Protein AF-A0AAX2UH69-F1 (afdb_monomer_lite)

pLDDT: mean 90.1, std 13.34, range [28.42, 98.75]

Organism: NCBI:txid28898

Radius of gyration: 22.06 Å; chains: 1; bounding box: 51×29×84 Å

Foldseek 3Di:
DPDPPQPQLSLLQLLQQQQDPNRCVQWDCDPVFSTDHLAEGEFEDCADVVVDVQLSVQLVLLSLLLCQLQQHFAHQWYWYQHNNQQKTQIAGVLVVQVSSQPSVPRNPDDSNRGDPPGDDDGGPDMQHADSPDDVRSVVVSVVVPDDDFTDAHADALRRLLNNLQQCLVCQVVFVHDNFLVRSLVCLQPVDTSCVRHHDRHPDDPVRNVVCVLSSGRPVVNVVVPVDDDPPVRVVVVVVVVVVVVVVVVVPPD

Secondary structure (DSSP, 8-state):
-------HHHHHHHHHHHHSTTGGGGSB--TT-S-B-SSEEEEEES-HHHH-HHHHHHHHHHHHHHHHHTTPPBPSEEEEEETTTTEEEEEEGGGGHHHHH-HHHHTTS-GGG--TT------SEEEE--TTSGGGGHHHHHHHHS--PPBPBPP-TTTHHHHHHHHHHHGGGGT---SHHHHHHHHHS--STTTTTBPPP-S-GGGGTTTGGGGS-HHHHHHTT-----HHHHHHHHHHHHHHHHHHHHT--

Structure (mmCIF, N/CA/C/O backbone):
data_AF-A0AAX2UH69-F1
#
_entry.id   AF-A0AAX2UH69-F1
#
loop_
_atom_site.group_PDB
_atom_site.id
_atom_site.type_symbol
_atom_site.label_atom_id
_atom_site.label_alt_id
_atom_site.label_comp_id
_atom_site.label_asym_id
_atom_site.label_entity_id
_atom_site.label_seq_id
_atom_site.pdbx_PDB_ins_code
_atom_site.Cartn_x
_atom_site.Cartn_y
_atom_site.Cartn_z
_atom_site.occupancy
_atom_site.B_iso_or_equiv
_atom_site.auth_seq_id
_atom_site.auth_comp_id
_atom_site.auth_asym_id
_atom_site.auth_atom_id
_atom_site.pdbx_PDB_model_num
ATOM 1 N N . MET A 1 1 ? -24.800 13.016 28.218 1.00 33.84 1 MET A N 1
ATOM 2 C CA . MET A 1 1 ? -24.006 14.023 27.484 1.00 33.84 1 MET A CA 1
ATOM 3 C C . MET A 1 1 ? -24.251 13.788 26.007 1.00 33.84 1 MET A C 1
ATOM 5 O O . MET A 1 1 ? -24.246 12.620 25.635 1.00 33.84 1 MET A O 1
ATOM 9 N N . PRO A 1 2 ? -24.540 14.812 25.192 1.00 28.42 2 PRO A N 1
ATOM 10 C CA . PRO A 1 2 ? -24.681 14.605 23.762 1.00 28.42 2 PRO A CA 1
ATOM 11 C C . PRO A 1 2 ? -23.307 14.216 23.220 1.00 28.42 2 PRO A C 1
ATOM 13 O O . PRO A 1 2 ? -22.342 14.961 23.378 1.00 28.42 2 PRO A O 1
ATOM 16 N N . THR A 1 3 ? -23.211 13.014 22.663 1.00 36.34 3 THR A N 1
ATOM 17 C CA . THR A 1 3 ? -22.050 12.549 21.913 1.00 36.34 3 THR A CA 1
ATOM 18 C C . THR A 1 3 ? -21.876 13.529 20.761 1.00 36.34 3 THR A C 1
ATOM 20 O O . THR A 1 3 ? -22.712 13.575 19.860 1.00 36.34 3 THR A O 1
ATOM 23 N N . ILE A 1 4 ? -20.857 14.387 20.825 1.00 42.56 4 ILE A N 1
ATOM 24 C CA . ILE A 1 4 ? -20.486 15.203 19.671 1.00 42.56 4 ILE A CA 1
ATOM 25 C C . ILE A 1 4 ? -20.049 14.191 18.621 1.00 42.56 4 ILE A C 1
ATOM 27 O O . ILE A 1 4 ? -19.023 13.536 18.787 1.00 42.56 4 ILE A O 1
ATOM 31 N N . GLN A 1 5 ? -20.879 14.006 17.599 1.00 46.25 5 GLN A N 1
ATOM 32 C CA . GLN A 1 5 ? -20.551 13.182 16.451 1.00 46.25 5 GLN A CA 1
ATOM 33 C C . GLN A 1 5 ? -19.428 13.916 15.715 1.00 46.25 5 GLN A C 1
ATOM 35 O O . GLN A 1 5 ? -19.673 14.839 14.944 1.00 46.25 5 GLN A O 1
ATOM 40 N N . THR A 1 6 ? -18.182 13.601 16.063 1.00 60.66 6 THR A N 1
ATOM 41 C CA . THR A 1 6 ? -17.019 14.064 15.312 1.00 60.66 6 THR A CA 1
ATOM 42 C C . THR A 1 6 ? -17.131 13.483 13.916 1.00 60.66 6 THR A C 1
ATOM 44 O O . THR A 1 6 ? -17.284 12.271 13.774 1.00 60.66 6 THR A O 1
ATOM 47 N N . ASP A 1 7 ? -17.091 14.336 12.897 1.00 76.88 7 ASP A N 1
ATOM 48 C CA . ASP A 1 7 ? -16.999 13.872 11.520 1.00 76.88 7 ASP A CA 1
ATOM 49 C C . ASP A 1 7 ? -15.715 13.044 11.326 1.00 76.88 7 ASP A C 1
ATOM 51 O O . ASP A 1 7 ? -14.747 13.164 12.088 1.00 76.88 7 ASP A O 1
ATOM 55 N N . GLU A 1 8 ? -15.717 12.181 10.311 1.00 74.44 8 GLU A N 1
ATOM 56 C CA . GLU A 1 8 ? -14.658 11.198 10.063 1.00 74.44 8 GLU A CA 1
ATOM 57 C C . GLU A 1 8 ? -13.261 11.836 9.967 1.00 74.44 8 GLU A C 1
ATOM 59 O O . GLU A 1 8 ? -12.290 11.273 10.479 1.00 74.44 8 GLU A O 1
ATOM 64 N N . VAL A 1 9 ? -13.170 13.038 9.385 1.00 82.44 9 VAL A N 1
ATOM 65 C CA . VAL A 1 9 ? -11.916 13.787 9.215 1.00 82.44 9 VAL A CA 1
ATOM 66 C C . VAL A 1 9 ? -11.404 14.288 10.563 1.00 82.44 9 VAL A C 1
ATOM 68 O O . VAL A 1 9 ? -10.235 14.084 10.902 1.00 82.44 9 VAL A O 1
ATOM 71 N N . SER A 1 10 ? -12.275 14.902 11.366 1.00 87.19 10 SER A N 1
ATOM 72 C CA . SER A 1 10 ? -11.926 15.348 12.719 1.00 87.19 10 SER A CA 1
ATOM 73 C C . SER A 1 10 ? -11.465 14.187 13.603 1.00 87.19 10 SER A C 1
ATOM 75 O O . SER A 1 10 ? -10.480 14.320 14.338 1.00 87.19 10 SER A O 1
ATOM 77 N N . PHE A 1 11 ? -12.128 13.028 13.512 1.00 91.12 11 PHE A N 1
ATOM 78 C CA . PHE A 1 11 ? -11.700 11.834 14.238 1.00 91.12 11 PHE A CA 1
ATOM 79 C C . PHE A 1 11 ? -10.324 11.357 13.771 1.00 91.12 11 PHE A C 1
ATOM 81 O O . PHE A 1 11 ? -9.452 11.119 14.604 1.00 91.12 11 PHE A O 1
ATOM 88 N N . GLN A 1 12 ? -10.104 11.245 12.459 1.00 92.06 12 GLN A N 1
ATOM 89 C CA . GLN A 1 12 ? -8.839 10.786 11.884 1.00 92.06 12 GLN A CA 1
ATOM 90 C C . GLN A 1 12 ? -7.656 11.651 12.349 1.00 92.06 12 GLN A C 1
ATOM 92 O O . GLN A 1 12 ? -6.640 11.127 12.817 1.00 92.06 12 GLN A O 1
ATOM 97 N N . VAL A 1 13 ? -7.804 12.978 12.295 1.00 91.81 13 VAL A N 1
ATOM 98 C CA . VAL A 1 13 ? -6.787 13.926 12.776 1.00 91.81 13 VAL A CA 1
ATOM 99 C C . VAL A 1 13 ? -6.501 13.726 14.265 1.00 91.81 13 VAL A C 1
ATOM 101 O O . VAL A 1 13 ? -5.336 13.669 14.676 1.00 91.81 13 VAL A O 1
ATOM 104 N N . ASN A 1 14 ? -7.550 13.582 15.077 1.00 94.38 14 ASN A N 1
ATOM 105 C CA . ASN A 1 14 ? -7.424 13.340 16.510 1.00 94.38 14 ASN A CA 1
ATOM 106 C C . ASN A 1 14 ? -6.730 11.998 16.804 1.00 94.38 14 ASN A C 1
ATOM 108 O O . ASN A 1 14 ? -5.806 11.942 17.612 1.00 94.38 14 ASN A O 1
ATOM 112 N N . PHE A 1 15 ? -7.121 10.931 16.105 1.00 96.38 15 PHE A N 1
ATOM 113 C CA . PHE A 1 15 ? -6.536 9.597 16.224 1.00 96.38 15 PHE A CA 1
ATOM 114 C C . PHE A 1 15 ? -5.023 9.639 15.986 1.00 96.38 15 PHE A C 1
ATOM 116 O O . PHE A 1 15 ? -4.257 9.245 16.866 1.00 96.38 15 PHE A O 1
ATOM 123 N N . TYR A 1 16 ? -4.571 10.204 14.861 1.00 96.69 16 TYR A N 1
ATOM 124 C CA . TYR A 1 16 ? -3.140 10.286 14.559 1.00 96.69 16 TYR A CA 1
ATOM 125 C C . TYR A 1 16 ? -2.367 11.153 15.543 1.00 96.69 16 TYR A C 1
ATOM 127 O O . TYR A 1 16 ? -1.316 10.733 16.029 1.00 96.69 16 TYR A O 1
ATOM 135 N N . THR A 1 17 ? -2.913 12.320 15.894 1.00 96.00 17 THR A N 1
ATOM 136 C CA . THR A 1 17 ? -2.304 13.231 16.874 1.00 96.00 17 THR A CA 1
ATOM 137 C C . THR A 1 17 ? -2.070 12.543 18.215 1.00 96.00 17 THR A C 1
ATOM 139 O O . THR A 1 17 ? -1.070 12.798 18.880 1.00 96.00 17 THR A O 1
ATOM 142 N N . GLN A 1 18 ? -2.977 11.650 18.611 1.00 96.00 18 GLN A N 1
ATOM 143 C CA . GLN A 1 18 ? -2.905 11.003 19.908 1.00 96.00 18 GLN A CA 1
ATOM 144 C C . GLN A 1 18 ? -2.034 9.750 19.941 1.00 96.00 18 GLN A C 1
ATOM 146 O O . GLN A 1 18 ? -1.479 9.474 21.005 1.00 96.00 18 GLN A O 1
ATOM 151 N N . ILE A 1 19 ? -1.911 8.985 18.850 1.00 95.94 19 ILE A N 1
ATOM 152 C CA . ILE A 1 19 ? -1.200 7.690 18.859 1.00 95.94 19 ILE A CA 1
ATOM 153 C C . ILE A 1 19 ? 0.247 7.769 18.356 1.00 95.94 19 ILE A C 1
ATOM 155 O O . ILE A 1 19 ? 1.079 6.963 18.777 1.00 95.94 19 ILE A O 1
ATOM 159 N N . PHE A 1 20 ? 0.574 8.737 17.500 1.00 96.12 20 PHE A N 1
ATOM 160 C CA . PHE A 1 20 ? 1.925 8.894 16.965 1.00 96.12 20 PHE A CA 1
ATOM 161 C C . PHE A 1 20 ? 2.778 9.843 17.825 1.00 96.12 20 PHE A C 1
ATOM 163 O O . PHE A 1 20 ? 2.249 10.828 18.339 1.00 96.12 20 PHE A O 1
ATOM 170 N N . PRO A 1 21 ? 4.091 9.579 18.005 1.00 91.81 21 PRO A N 1
ATOM 171 C CA . PRO A 1 21 ? 4.987 10.455 18.765 1.00 91.81 21 PRO A CA 1
ATOM 172 C C . PRO A 1 21 ? 4.996 11.914 18.295 1.00 91.81 21 PRO A C 1
ATOM 174 O O . PRO A 1 21 ? 4.941 12.808 19.135 1.00 91.81 21 PRO A O 1
ATOM 177 N N . ASN A 1 22 ? 5.023 12.147 16.979 1.00 93.62 22 ASN A N 1
ATOM 178 C CA . ASN A 1 22 ? 4.973 13.485 16.385 1.00 93.62 22 ASN A CA 1
ATOM 179 C C . ASN A 1 22 ? 3.592 13.792 15.779 1.00 93.62 22 ASN A C 1
ATOM 181 O O . ASN A 1 22 ? 3.456 14.675 14.929 1.00 93.62 22 ASN A O 1
ATOM 185 N N . GLY A 1 23 ? 2.559 13.055 16.196 1.00 92.44 23 GLY A N 1
ATOM 186 C CA . GLY A 1 23 ? 1.198 13.203 15.696 1.00 92.44 23 GLY A CA 1
ATOM 187 C C . GLY A 1 23 ? 1.102 13.040 14.176 1.00 92.44 23 GLY A C 1
ATOM 188 O O . GLY A 1 23 ? 1.661 12.109 13.600 1.00 92.44 23 GLY A O 1
ATOM 189 N N . LEU A 1 24 ? 0.407 13.973 13.517 1.00 91.25 24 LEU A N 1
ATOM 190 C CA . LEU A 1 24 ? 0.201 13.958 12.063 1.00 91.25 24 LEU A CA 1
ATOM 191 C C . LEU A 1 24 ? 1.495 13.977 11.236 1.00 91.25 24 LEU A C 1
ATOM 193 O O . LEU A 1 24 ? 1.477 13.504 10.106 1.00 91.25 24 LEU A O 1
ATOM 197 N N . TYR A 1 25 ? 2.612 14.487 11.765 1.00 92.62 25 TYR A N 1
ATOM 198 C CA . TYR A 1 25 ? 3.872 14.547 11.012 1.00 92.62 25 TYR A CA 1
ATOM 199 C C . TYR A 1 25 ? 4.484 13.168 10.736 1.00 92.62 25 TYR A C 1
ATOM 201 O O . TYR A 1 25 ? 5.288 13.035 9.816 1.00 92.62 25 TYR A O 1
ATOM 209 N N . ASP A 1 26 ? 4.088 12.143 11.495 1.00 94.25 26 ASP A N 1
ATOM 210 C CA . ASP A 1 26 ? 4.532 10.765 11.272 1.00 94.25 26 ASP A CA 1
ATOM 211 C C . ASP A 1 26 ? 3.694 10.038 10.198 1.00 94.25 26 ASP A C 1
ATOM 213 O O . ASP A 1 26 ? 4.030 8.914 9.817 1.00 94.25 26 ASP A O 1
ATOM 217 N N . VAL A 1 27 ? 2.610 10.654 9.703 1.00 95.75 27 VAL A N 1
ATOM 218 C CA . VAL A 1 27 ? 1.635 10.030 8.796 1.00 95.75 27 VAL A CA 1
ATOM 219 C C . VAL A 1 27 ? 1.532 10.808 7.487 1.00 95.75 27 VAL A C 1
ATOM 221 O O . VAL A 1 27 ? 1.313 12.015 7.459 1.00 95.75 27 VAL A O 1
ATOM 224 N N . ASN A 1 28 ? 1.638 10.101 6.366 1.00 95.50 28 ASN A N 1
ATOM 225 C CA . ASN A 1 28 ? 1.420 10.670 5.047 1.00 95.50 28 ASN A CA 1
ATOM 226 C C . ASN A 1 28 ? -0.063 10.561 4.664 1.00 95.50 28 ASN A C 1
ATOM 228 O O . ASN A 1 28 ? -0.573 9.458 4.476 1.00 95.50 28 ASN A O 1
ATOM 232 N N . ILE A 1 29 ? -0.740 11.704 4.531 1.00 91.19 29 ILE A N 1
ATOM 233 C CA . ILE A 1 29 ? -2.129 11.803 4.058 1.00 91.19 29 ILE A CA 1
ATOM 234 C C . ILE A 1 29 ? -2.104 12.327 2.619 1.00 91.19 29 ILE A C 1
ATOM 236 O O . ILE A 1 29 ? -2.330 13.504 2.341 1.00 91.19 29 ILE A O 1
ATOM 240 N N . SER A 1 30 ? -1.731 11.458 1.686 1.00 90.12 30 SER A N 1
ATOM 241 C CA . SER A 1 30 ? -1.722 11.757 0.253 1.00 90.12 30 SER A CA 1
ATOM 242 C C . SER A 1 30 ? -2.250 10.564 -0.538 1.00 90.12 30 SER A C 1
ATOM 244 O O . SER A 1 30 ? -2.704 9.577 0.035 1.00 90.12 30 SER A O 1
ATOM 246 N N . LYS A 1 31 ? -2.230 10.650 -1.875 1.00 88.50 31 LYS A N 1
ATOM 247 C CA . LYS A 1 31 ? -2.666 9.560 -2.773 1.00 88.50 31 LYS A CA 1
ATOM 248 C C . LYS A 1 31 ? -4.112 9.095 -2.526 1.00 88.50 31 LYS A C 1
ATOM 250 O O . LYS A 1 31 ? -4.477 7.987 -2.915 1.00 88.50 31 LYS A O 1
ATOM 255 N N . ASN A 1 32 ? -4.933 9.983 -1.957 1.00 89.19 32 ASN A N 1
ATOM 256 C CA . ASN A 1 32 ? -6.327 9.749 -1.577 1.00 89.19 32 ASN A CA 1
ATOM 257 C C . ASN A 1 32 ? -6.516 8.608 -0.564 1.00 89.19 32 ASN A C 1
ATOM 259 O O . ASN A 1 32 ? -7.570 7.983 -0.571 1.00 89.19 32 ASN A O 1
ATOM 263 N N . THR A 1 33 ? -5.506 8.303 0.256 1.00 93.38 33 THR A N 1
ATOM 264 C CA . THR A 1 33 ? -5.657 7.359 1.370 1.00 93.38 33 THR A CA 1
ATOM 265 C C . THR A 1 33 ? -6.036 8.099 2.650 1.00 93.38 33 THR A C 1
ATOM 267 O O . THR A 1 33 ? -5.824 9.308 2.766 1.00 93.38 33 THR A O 1
ATOM 270 N N . ASP A 1 34 ? -6.513 7.353 3.643 1.00 94.75 34 ASP A N 1
ATOM 271 C CA . ASP A 1 34 ? -6.805 7.881 4.979 1.00 94.75 34 ASP A CA 1
ATOM 272 C C . ASP A 1 34 ? -5.547 8.090 5.837 1.00 94.75 34 ASP A C 1
ATOM 274 O O . ASP A 1 34 ? -5.623 8.503 6.993 1.00 94.75 34 ASP A O 1
ATOM 278 N N . GLY A 1 35 ? -4.370 7.794 5.291 1.00 96.44 35 GLY A N 1
ATOM 279 C CA . GLY A 1 35 ? -3.088 7.902 5.971 1.00 96.44 35 GLY A CA 1
ATOM 280 C C . GLY A 1 35 ? -2.249 6.641 5.821 1.00 96.44 35 GLY A C 1
ATOM 281 O O . GLY A 1 35 ? -2.748 5.517 5.839 1.00 96.44 35 GLY A O 1
ATOM 282 N N . TYR A 1 36 ? -0.941 6.810 5.681 1.00 97.69 36 TYR A N 1
ATOM 283 C CA . TYR A 1 36 ? 0.002 5.700 5.714 1.00 97.69 36 TYR A CA 1
ATOM 284 C C . TYR A 1 36 ? 1.354 6.126 6.283 1.00 97.69 36 TYR A C 1
ATOM 286 O O . TYR A 1 36 ? 1.750 7.288 6.221 1.00 97.69 36 TYR A O 1
ATOM 294 N N . THR A 1 37 ? 2.077 5.160 6.828 1.00 96.12 37 THR A N 1
ATOM 295 C CA . THR A 1 37 ? 3.487 5.265 7.203 1.00 96.12 37 THR A CA 1
ATOM 296 C C . THR A 1 37 ? 4.299 4.301 6.344 1.00 96.12 37 THR A C 1
ATOM 298 O O . THR A 1 37 ? 3.756 3.590 5.497 1.00 96.12 37 THR A O 1
ATOM 301 N N . ASN A 1 38 ? 5.605 4.199 6.594 1.00 91.25 38 ASN A N 1
ATOM 302 C CA . ASN A 1 38 ? 6.425 3.175 5.944 1.00 91.25 38 ASN A CA 1
ATOM 303 C C . ASN A 1 38 ? 5.943 1.744 6.243 1.00 91.25 38 ASN A C 1
ATOM 305 O O . ASN A 1 38 ? 6.217 0.847 5.454 1.00 91.25 38 ASN A O 1
ATOM 309 N N . ASN A 1 39 ? 5.240 1.518 7.360 1.00 94.19 39 ASN A N 1
ATOM 310 C CA . ASN A 1 39 ? 4.941 0.176 7.869 1.00 94.19 39 ASN A CA 1
ATOM 311 C C . ASN A 1 39 ? 3.447 -0.147 7.949 1.00 94.19 39 ASN A C 1
ATOM 313 O O . ASN A 1 39 ? 3.102 -1.328 7.991 1.00 94.19 39 ASN A O 1
ATOM 317 N N . ILE A 1 40 ? 2.570 0.864 7.968 1.00 98.19 40 ILE A N 1
ATOM 318 C CA . ILE A 1 40 ? 1.118 0.682 8.097 1.00 98.19 40 ILE A CA 1
ATOM 319 C C . ILE A 1 40 ? 0.382 1.565 7.083 1.00 98.19 40 ILE A C 1
ATOM 321 O O . ILE A 1 40 ? 0.686 2.751 6.989 1.00 98.19 40 ILE A O 1
ATOM 325 N N . ILE A 1 41 ? -0.605 1.022 6.372 1.00 98.56 41 ILE A N 1
ATOM 326 C CA . ILE A 1 41 ? -1.655 1.819 5.717 1.00 98.56 41 ILE A CA 1
ATOM 327 C C . ILE A 1 41 ? -2.919 1.784 6.575 1.00 98.56 41 ILE A C 1
ATOM 329 O O . ILE A 1 41 ? -3.263 0.737 7.127 1.00 98.56 41 ILE A O 1
ATOM 333 N N . PHE A 1 42 ? -3.591 2.920 6.703 1.00 98.31 42 PHE A N 1
ATOM 334 C CA . PHE A 1 42 ? -4.828 3.054 7.457 1.00 98.31 42 PHE A CA 1
ATOM 335 C C . PHE A 1 42 ? -6.004 3.255 6.505 1.00 98.31 42 PHE A C 1
ATOM 337 O O . PHE A 1 42 ? -5.884 3.971 5.515 1.00 98.31 42 PHE A O 1
ATOM 344 N N . GLU A 1 43 ? -7.131 2.644 6.847 1.00 97.69 43 GLU A N 1
ATOM 345 C CA . GLU A 1 43 ? -8.434 2.886 6.229 1.00 97.69 43 GLU A CA 1
ATOM 346 C C . GLU A 1 43 ? -9.424 3.142 7.364 1.00 97.69 43 GLU A C 1
ATOM 348 O O . GLU A 1 43 ? -9.670 2.265 8.197 1.00 97.69 43 GLU A O 1
ATOM 353 N N . HIS A 1 44 ? -9.956 4.354 7.442 1.00 96.88 44 HIS A N 1
ATOM 354 C CA . HIS A 1 44 ? -10.911 4.744 8.469 1.00 96.88 44 HIS A CA 1
ATOM 355 C C . HIS A 1 44 ? -12.323 4.475 7.974 1.00 96.88 44 HIS A C 1
ATOM 357 O O . HIS A 1 44 ? -12.638 4.626 6.794 1.00 96.88 44 HIS A O 1
ATOM 363 N N . LYS A 1 45 ? -13.175 4.022 8.892 1.00 95.69 45 LYS A N 1
ATOM 364 C CA . LYS A 1 45 ? -14.624 3.975 8.712 1.00 95.69 45 LYS A CA 1
ATOM 365 C C . LYS A 1 45 ? -15.279 4.342 10.024 1.00 95.69 45 LYS A C 1
ATOM 367 O O . LYS A 1 45 ? -14.827 3.907 11.082 1.00 95.69 45 LYS A O 1
ATOM 372 N N . GLN A 1 46 ? -16.408 5.040 9.949 1.00 94.81 46 GLN A N 1
ATOM 373 C CA . GLN A 1 46 ? -17.223 5.304 11.133 1.00 94.81 46 GLN A CA 1
ATOM 374 C C . GLN A 1 46 ? -17.533 3.999 11.896 1.00 94.81 46 GLN A C 1
ATOM 376 O O . GLN A 1 46 ? -17.313 3.920 13.099 1.00 94.81 46 GLN A O 1
ATOM 381 N N . ASN A 1 47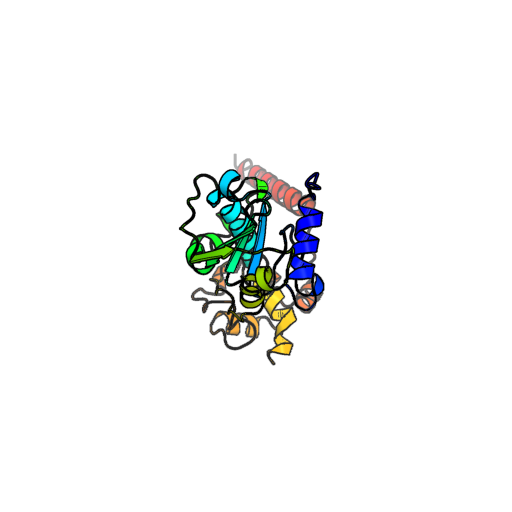 ? -17.918 2.933 11.184 1.00 96.00 47 ASN A N 1
ATOM 382 C CA . ASN A 1 47 ? -18.083 1.594 11.750 1.00 96.00 47 ASN A CA 1
ATOM 383 C C . ASN A 1 47 ? -17.682 0.518 10.723 1.00 96.00 47 ASN A C 1
ATOM 385 O O . ASN A 1 47 ? -18.398 0.291 9.746 1.00 96.00 47 ASN A O 1
ATOM 389 N N . VAL A 1 48 ? -16.537 -0.142 10.919 1.00 96.69 48 VAL A N 1
ATOM 390 C CA . VAL A 1 48 ? -15.999 -1.142 9.974 1.00 96.69 48 VAL A CA 1
ATOM 391 C C . VAL A 1 48 ? -16.894 -2.379 9.883 1.00 96.69 48 VAL A C 1
ATOM 393 O O . VAL A 1 48 ? -17.108 -2.893 8.783 1.00 96.69 48 VAL A O 1
ATOM 396 N N . THR A 1 49 ? -17.435 -2.864 11.005 1.00 94.88 49 THR A N 1
ATOM 397 C CA . THR A 1 49 ? -18.295 -4.058 11.003 1.00 94.88 49 THR A CA 1
ATOM 398 C C . THR A 1 49 ? -19.558 -3.843 10.165 1.00 94.88 49 THR A C 1
ATOM 400 O O . THR A 1 49 ? -19.886 -4.685 9.331 1.00 94.88 49 THR A O 1
ATOM 403 N N . SER A 1 50 ? -20.215 -2.692 10.319 1.00 95.62 50 SER A N 1
ATOM 404 C CA . SER A 1 50 ? -21.425 -2.325 9.568 1.00 95.62 50 SER A CA 1
ATOM 405 C C . SER A 1 50 ? -21.125 -1.962 8.113 1.00 95.62 50 SER A C 1
ATOM 407 O O . SER A 1 50 ? -21.907 -2.291 7.225 1.00 95.62 50 SER A O 1
ATOM 409 N N . TYR A 1 51 ? -19.986 -1.311 7.846 1.00 95.06 51 TYR A N 1
ATOM 410 C CA . TYR A 1 51 ? -19.542 -0.998 6.482 1.00 95.06 51 TYR A CA 1
ATOM 411 C C . TYR A 1 51 ? -19.183 -2.256 5.674 1.00 95.06 51 TYR A C 1
ATOM 413 O O . TYR A 1 51 ? -19.290 -2.275 4.447 1.00 95.06 51 TYR A O 1
ATOM 421 N N . GLY A 1 52 ? -18.761 -3.309 6.374 1.00 95.50 52 GLY A N 1
ATOM 422 C CA . GLY A 1 52 ? -18.252 -4.546 5.807 1.00 95.50 52 GLY A CA 1
ATOM 423 C C . GLY A 1 52 ? -16.727 -4.547 5.777 1.00 95.50 52 GLY A C 1
ATOM 424 O O . GLY A 1 52 ? -16.101 -3.845 4.979 1.00 95.50 52 GLY A O 1
ATOM 425 N N . LYS A 1 53 ? -16.124 -5.411 6.604 1.00 95.81 53 LYS A N 1
ATOM 426 C CA . LYS A 1 53 ? -14.664 -5.609 6.685 1.00 95.81 53 LYS A CA 1
ATOM 427 C C . LYS A 1 53 ? -14.038 -5.896 5.321 1.00 95.81 53 LYS A C 1
ATOM 429 O O . LYS A 1 53 ? -13.036 -5.282 4.976 1.00 95.81 53 LYS A O 1
ATOM 434 N N . ALA A 1 54 ? -14.656 -6.779 4.533 1.00 97.12 54 ALA A N 1
ATOM 435 C CA . ALA A 1 54 ? -14.181 -7.123 3.195 1.00 97.12 54 ALA A CA 1
ATOM 436 C C . ALA A 1 54 ? -14.160 -5.909 2.262 1.00 97.12 54 ALA A C 1
ATOM 438 O O . ALA A 1 54 ? -13.169 -5.677 1.573 1.00 97.12 54 ALA A O 1
ATOM 439 N N . LYS A 1 55 ? -15.211 -5.083 2.307 1.00 97.44 55 LYS A N 1
ATOM 440 C CA . LYS A 1 55 ? -15.268 -3.863 1.510 1.00 97.44 55 LYS A CA 1
ATOM 441 C C . LYS A 1 55 ? -14.146 -2.911 1.908 1.00 97.44 55 LYS A C 1
ATOM 443 O O . LYS A 1 55 ? -13.345 -2.591 1.040 1.00 97.44 55 LYS A O 1
ATOM 448 N N . ALA A 1 56 ? -14.041 -2.535 3.185 1.00 97.56 56 ALA A N 1
ATOM 449 C CA . ALA A 1 56 ? -12.993 -1.635 3.683 1.00 97.56 56 ALA A CA 1
ATOM 450 C C . ALA A 1 56 ? -11.577 -2.147 3.359 1.00 97.56 56 ALA A C 1
ATOM 452 O O . ALA A 1 56 ? -10.757 -1.406 2.820 1.00 97.56 56 ALA A O 1
ATOM 453 N N . LEU A 1 57 ? -11.315 -3.438 3.591 1.00 98.56 57 LEU A N 1
ATOM 454 C CA . LEU A 1 57 ? -10.034 -4.054 3.253 1.00 98.56 57 LEU A CA 1
ATOM 455 C C . LEU A 1 57 ? -9.729 -3.958 1.756 1.00 98.56 57 LEU A C 1
ATOM 457 O O . LEU A 1 57 ? -8.623 -3.585 1.378 1.00 98.56 57 LEU A O 1
ATOM 461 N N . SER A 1 58 ? -10.710 -4.234 0.894 1.00 98.31 58 SER A N 1
ATOM 462 C CA . SER A 1 58 ? -10.510 -4.154 -0.555 1.00 98.31 58 SER A CA 1
ATOM 463 C C . SER A 1 58 ? -10.154 -2.742 -1.044 1.00 98.31 58 SER A C 1
ATOM 465 O O . SER A 1 58 ? -9.403 -2.611 -2.009 1.00 98.31 58 SER A O 1
ATOM 467 N N . GLN A 1 59 ? -10.610 -1.681 -0.362 1.00 98.25 59 GLN A N 1
ATOM 468 C CA . GLN A 1 59 ? -10.223 -0.298 -0.692 1.00 98.25 59 GLN A CA 1
ATOM 469 C C . GLN A 1 59 ? -8.739 -0.076 -0.394 1.00 98.25 59 GLN A C 1
ATOM 471 O O . GLN A 1 59 ? -8.003 0.394 -1.264 1.00 98.25 59 GLN A O 1
ATOM 476 N N . ALA A 1 60 ? -8.283 -0.520 0.784 1.00 98.50 60 ALA A N 1
ATOM 477 C CA . ALA A 1 60 ? -6.872 -0.503 1.156 1.00 98.50 60 ALA A CA 1
ATOM 478 C C . ALA A 1 60 ? -6.006 -1.296 0.162 1.00 98.50 60 ALA A C 1
ATOM 480 O O . ALA A 1 60 ? -4.957 -0.814 -0.264 1.00 98.50 60 ALA A O 1
ATOM 481 N N . LEU A 1 61 ? -6.465 -2.472 -0.283 1.00 98.75 61 LEU A N 1
ATOM 482 C CA . LEU A 1 61 ? -5.752 -3.285 -1.275 1.00 98.75 61 LEU A CA 1
ATOM 483 C C . LEU A 1 61 ? -5.630 -2.590 -2.640 1.00 98.75 61 LEU A C 1
ATOM 485 O O . LEU A 1 61 ? -4.559 -2.635 -3.244 1.00 98.75 61 LEU A O 1
ATOM 489 N N . ILE A 1 62 ? -6.667 -1.880 -3.098 1.00 98.69 62 ILE A N 1
ATOM 490 C CA . ILE A 1 62 ? -6.594 -1.053 -4.316 1.00 98.69 62 ILE A CA 1
ATOM 491 C C . ILE A 1 62 ? -5.524 0.043 -4.161 1.00 98.69 62 ILE A C 1
ATOM 493 O O . ILE A 1 62 ? -4.759 0.298 -5.097 1.00 98.69 62 ILE A O 1
ATOM 497 N N . TYR A 1 63 ? -5.420 0.684 -2.989 1.00 98.50 63 TYR A N 1
ATOM 498 C CA . TYR A 1 63 ? -4.346 1.649 -2.726 1.00 98.50 63 TYR A CA 1
ATOM 499 C C . TYR A 1 63 ? -2.962 0.996 -2.752 1.00 98.50 63 TYR A C 1
ATOM 501 O O . TYR A 1 63 ? -2.051 1.554 -3.361 1.00 98.50 63 TYR A O 1
ATOM 509 N N . LEU A 1 64 ? -2.802 -0.196 -2.174 1.00 98.69 64 LEU A N 1
ATOM 510 C CA . LEU A 1 64 ? -1.528 -0.918 -2.199 1.00 98.69 64 LEU A CA 1
ATOM 511 C C . LEU A 1 64 ? -1.121 -1.362 -3.614 1.00 98.69 64 LEU A C 1
ATOM 513 O O . LEU A 1 64 ? 0.052 -1.245 -3.969 1.00 98.69 64 LEU A O 1
ATOM 517 N N . ALA A 1 65 ? -2.066 -1.777 -4.461 1.00 98.62 65 ALA A N 1
ATOM 518 C CA . ALA A 1 65 ? -1.790 -2.056 -5.873 1.00 98.62 65 ALA A CA 1
ATOM 519 C C . ALA A 1 65 ? -1.300 -0.795 -6.617 1.00 98.62 65 ALA A C 1
ATOM 521 O O . ALA A 1 65 ? -0.357 -0.849 -7.410 1.00 98.62 65 ALA A O 1
ATOM 522 N N . ARG A 1 66 ? -1.875 0.379 -6.315 1.00 98.31 66 ARG A N 1
ATOM 523 C CA . ARG A 1 66 ? -1.390 1.670 -6.844 1.00 98.31 66 ARG A CA 1
ATOM 524 C C . ARG A 1 66 ? -0.020 2.044 -6.291 1.00 98.31 66 ARG A C 1
ATOM 526 O O . ARG A 1 66 ? 0.802 2.556 -7.040 1.00 98.31 66 ARG A O 1
ATOM 533 N N . PHE A 1 67 ? 0.243 1.781 -5.010 1.00 98.44 67 PHE A N 1
ATOM 534 C CA . PHE A 1 67 ? 1.563 2.000 -4.417 1.00 98.44 67 PHE A CA 1
ATOM 535 C C . PHE A 1 67 ? 2.614 1.183 -5.162 1.00 98.44 67 PHE A C 1
ATOM 537 O O . PHE A 1 67 ? 3.629 1.742 -5.567 1.00 98.44 67 PHE A O 1
ATOM 544 N N . ASN A 1 68 ? 2.325 -0.091 -5.439 1.00 98.44 68 ASN A N 1
ATOM 545 C CA . ASN A 1 68 ? 3.211 -0.956 -6.208 1.00 98.44 68 ASN A CA 1
ATOM 546 C C . ASN A 1 68 ? 3.474 -0.386 -7.609 1.00 98.44 68 ASN A C 1
ATOM 548 O O . ASN A 1 68 ? 4.629 -0.200 -7.987 1.00 98.44 68 ASN A O 1
ATOM 552 N N . ARG A 1 69 ? 2.412 -0.037 -8.349 1.00 98.00 69 ARG A N 1
ATOM 553 C CA . ARG A 1 69 ? 2.507 0.597 -9.677 1.00 98.00 69 ARG A CA 1
ATOM 554 C C . ARG A 1 69 ? 3.392 1.848 -9.664 1.00 98.00 69 ARG A C 1
ATOM 556 O O . ARG A 1 69 ? 4.207 2.045 -10.561 1.00 98.00 69 ARG A O 1
ATOM 563 N N . ASP A 1 70 ? 3.226 2.681 -8.642 1.00 97.00 70 ASP A N 1
ATOM 564 C CA . ASP A 1 70 ? 3.849 3.999 -8.548 1.00 97.00 70 ASP A CA 1
ATOM 565 C C . ASP A 1 70 ? 5.242 3.970 -7.878 1.00 97.00 70 ASP A C 1
ATOM 567 O O . ASP A 1 70 ? 5.845 5.028 -7.706 1.00 97.00 70 ASP A O 1
ATOM 571 N N . GLY A 1 71 ? 5.767 2.797 -7.494 1.00 97.00 71 GLY A N 1
ATOM 572 C CA . GLY A 1 71 ? 7.076 2.671 -6.835 1.00 97.00 71 GLY A CA 1
ATOM 573 C C . GLY A 1 71 ? 7.101 3.142 -5.381 1.00 97.00 71 GLY A C 1
ATOM 574 O O . GLY A 1 71 ? 8.132 3.588 -4.883 1.00 97.00 71 GLY A O 1
ATOM 575 N N . VAL A 1 72 ? 5.962 3.086 -4.697 1.00 97.56 72 VAL A N 1
ATOM 576 C CA . VAL A 1 72 ? 5.844 3.408 -3.273 1.00 97.56 72 VAL A CA 1
ATOM 577 C C . VAL A 1 72 ? 6.018 2.117 -2.466 1.00 97.56 72 VAL A C 1
ATOM 579 O O . VAL A 1 72 ? 5.345 1.128 -2.768 1.00 97.56 72 VAL A O 1
ATOM 582 N N . PRO A 1 73 ? 6.874 2.097 -1.425 1.00 97.69 73 PRO A N 1
ATOM 583 C CA . PRO A 1 73 ? 7.019 0.938 -0.548 1.00 97.69 73 PRO A CA 1
ATOM 584 C C . PRO A 1 73 ? 5.683 0.437 0.003 1.00 97.69 73 PRO A C 1
ATOM 586 O O . PRO A 1 73 ? 4.890 1.223 0.516 1.00 97.69 73 PRO A O 1
ATOM 589 N N . ILE A 1 74 ? 5.456 -0.878 -0.076 1.00 98.44 74 ILE A N 1
ATOM 590 C CA . ILE A 1 74 ? 4.234 -1.514 0.427 1.00 98.44 74 ILE A CA 1
ATOM 591 C C . ILE A 1 74 ? 4.346 -1.689 1.943 1.00 98.44 74 ILE A C 1
ATOM 593 O O . ILE A 1 74 ? 5.240 -2.414 2.402 1.00 98.44 74 ILE A O 1
ATOM 597 N N . PRO A 1 75 ? 3.488 -1.036 2.742 1.00 98.19 75 PRO A N 1
ATOM 598 C CA . PRO A 1 75 ? 3.447 -1.223 4.185 1.00 98.19 75 PRO A CA 1
ATOM 599 C C . PRO A 1 75 ? 3.210 -2.688 4.570 1.00 98.19 75 PRO A C 1
ATOM 601 O O . PRO A 1 75 ? 2.539 -3.426 3.856 1.00 98.19 75 PRO A O 1
ATOM 604 N N . ALA A 1 76 ? 3.754 -3.112 5.710 1.00 98.44 76 ALA A N 1
ATOM 605 C CA . ALA A 1 76 ? 3.614 -4.483 6.204 1.00 98.44 76 ALA A CA 1
ATOM 606 C C . ALA A 1 76 ? 2.182 -4.806 6.650 1.00 98.44 76 ALA A C 1
ATOM 608 O O . ALA A 1 76 ? 1.711 -5.931 6.491 1.00 98.44 76 ALA A O 1
ATOM 609 N N . LYS A 1 77 ? 1.509 -3.814 7.240 1.00 98.56 77 LYS A N 1
ATOM 610 C CA . LYS A 1 77 ? 0.199 -3.972 7.869 1.00 98.56 77 LYS A CA 1
ATOM 611 C C . LYS A 1 77 ? -0.837 -3.061 7.223 1.00 98.56 77 LYS A C 1
ATOM 613 O O . LYS A 1 77 ? -0.545 -1.923 6.852 1.00 98.56 77 LYS A O 1
ATOM 618 N N . ILE A 1 78 ? -2.063 -3.558 7.165 1.00 98.75 78 ILE A N 1
ATOM 619 C CA . ILE A 1 78 ? -3.265 -2.791 6.847 1.00 98.75 78 ILE A CA 1
ATOM 620 C C . ILE A 1 78 ? -4.059 -2.662 8.142 1.00 98.75 78 ILE A C 1
ATOM 622 O O . ILE A 1 78 ? -4.313 -3.659 8.816 1.00 98.75 78 ILE A O 1
ATOM 626 N N . CYS A 1 79 ? -4.428 -1.441 8.505 1.00 98.44 79 CYS A N 1
ATOM 627 C CA . CYS A 1 79 ? -5.150 -1.134 9.730 1.00 98.44 79 CYS A CA 1
ATOM 628 C C . CYS A 1 79 ? -6.507 -0.526 9.377 1.00 98.44 79 CYS A C 1
ATOM 630 O O . CYS A 1 79 ? -6.579 0.626 8.949 1.00 98.44 79 CYS A O 1
ATOM 632 N N . LEU A 1 80 ? -7.582 -1.298 9.552 1.00 98.56 80 LEU A N 1
ATOM 633 C CA . LEU A 1 80 ? -8.936 -0.769 9.406 1.00 98.56 80 LEU A CA 1
ATOM 634 C C . LEU A 1 80 ? -9.369 -0.175 10.744 1.00 98.56 80 LEU A C 1
ATOM 636 O O . LEU A 1 80 ? -9.590 -0.917 11.704 1.00 98.56 80 LEU A O 1
ATOM 640 N N . VAL A 1 81 ? -9.473 1.147 10.809 1.00 98.19 81 VAL A N 1
ATOM 641 C CA . VAL A 1 81 ? -9.837 1.877 12.025 1.00 98.19 81 VAL A CA 1
ATOM 642 C C . VAL A 1 81 ? -11.349 2.059 12.056 1.00 98.19 81 VAL A C 1
ATOM 644 O O . VAL A 1 81 ? -11.923 2.709 11.184 1.00 98.19 81 VAL A O 1
ATOM 647 N N . SER A 1 82 ? -11.989 1.482 13.068 1.00 97.44 82 SER A N 1
ATOM 648 C CA . SER A 1 82 ? -13.415 1.630 13.334 1.00 97.44 82 SER A CA 1
ATOM 649 C C . SER A 1 82 ? -13.630 2.624 14.467 1.00 97.44 82 SER A C 1
ATOM 651 O O . SER A 1 82 ? -13.213 2.372 15.601 1.00 97.44 82 SER A O 1
ATOM 653 N N . GLN A 1 83 ? -14.257 3.756 14.150 1.00 94.62 83 GLN A N 1
ATOM 654 C CA . GLN A 1 83 ? -14.405 4.885 15.075 1.00 94.62 83 GLN A CA 1
ATOM 655 C C . GLN A 1 83 ? -15.410 4.570 16.186 1.00 94.62 83 GLN A C 1
ATOM 657 O O . GLN A 1 83 ? -15.072 4.643 17.363 1.00 94.62 83 GLN A O 1
ATOM 662 N N . ASP A 1 84 ? -16.613 4.131 15.819 1.00 94.19 84 ASP A N 1
ATOM 663 C CA . ASP A 1 84 ? -17.695 3.822 16.760 1.00 94.19 84 ASP A CA 1
ATOM 664 C C . ASP A 1 84 ? -17.381 2.586 17.616 1.00 94.19 84 ASP A C 1
ATOM 666 O O . ASP A 1 84 ? -17.827 2.476 18.757 1.00 94.19 84 ASP A O 1
ATOM 670 N N . GLU A 1 85 ? -16.619 1.637 17.066 1.00 96.56 85 GLU A N 1
ATOM 671 C CA . GLU A 1 85 ? -16.241 0.407 17.771 1.00 96.56 85 GLU A CA 1
ATOM 672 C C . GLU A 1 85 ? -14.974 0.580 18.620 1.00 96.56 85 GLU A C 1
ATOM 674 O O . GLU A 1 85 ? -14.640 -0.328 19.376 1.00 96.56 85 GLU A O 1
ATOM 679 N N . ASN A 1 86 ? -14.261 1.705 18.477 1.00 96.69 86 ASN A N 1
ATOM 680 C CA . ASN A 1 86 ? -12.930 1.947 19.036 1.00 96.69 86 ASN A CA 1
ATOM 681 C C . ASN A 1 86 ? -11.973 0.751 18.862 1.00 96.69 86 ASN A C 1
ATOM 683 O O . ASN A 1 86 ? -11.320 0.279 19.800 1.00 96.69 86 ASN A O 1
ATOM 687 N N . ARG A 1 87 ? -11.924 0.221 17.637 1.00 97.94 87 ARG A N 1
ATOM 688 C CA . ARG A 1 87 ? -11.154 -0.976 17.285 1.00 97.94 87 ARG A CA 1
ATOM 689 C C . ARG A 1 87 ? -10.373 -0.777 16.002 1.00 97.94 87 ARG A C 1
ATOM 691 O O . ARG A 1 87 ? -10.873 -0.196 15.044 1.00 97.94 87 ARG A O 1
ATOM 698 N N . CYS A 1 88 ? -9.175 -1.341 15.969 1.00 98.25 88 CYS A N 1
ATOM 699 C CA . CYS A 1 88 ? -8.388 -1.515 14.760 1.00 98.25 88 CYS A CA 1
ATOM 700 C C . CYS A 1 88 ? -8.382 -2.993 14.370 1.00 98.25 88 CYS A C 1
ATOM 702 O O . CYS A 1 88 ? -7.925 -3.833 15.144 1.00 98.25 88 CYS A O 1
ATOM 704 N N . PHE A 1 89 ? -8.860 -3.308 13.167 1.00 98.62 89 PHE A N 1
ATOM 705 C CA . PHE A 1 89 ? -8.738 -4.642 12.580 1.00 98.62 89 PHE A CA 1
ATOM 706 C C . PHE A 1 89 ? -7.459 -4.685 11.745 1.00 98.62 89 PHE A C 1
ATOM 708 O O . PHE A 1 89 ? -7.342 -3.964 10.750 1.00 98.62 89 PHE A O 1
ATOM 715 N N . ILE A 1 90 ? -6.495 -5.495 12.173 1.00 98.62 90 ILE A N 1
ATOM 716 C CA . ILE A 1 90 ? -5.169 -5.559 11.568 1.00 98.62 90 ILE A CA 1
ATOM 717 C C . ILE A 1 90 ? -5.104 -6.729 10.595 1.00 98.62 90 ILE A C 1
ATOM 719 O O . ILE A 1 90 ? -5.488 -7.847 10.932 1.00 98.62 90 ILE A O 1
ATOM 723 N N . TYR A 1 91 ? -4.574 -6.472 9.405 1.00 98.75 91 TYR A N 1
ATOM 724 C CA . TYR A 1 91 ? -4.286 -7.487 8.401 1.00 98.75 91 TYR A CA 1
ATOM 725 C C . TYR A 1 91 ? -2.826 -7.412 7.975 1.00 98.75 91 TYR A C 1
ATOM 727 O O . TYR A 1 91 ? -2.227 -6.332 7.921 1.00 98.75 91 TYR A O 1
ATOM 735 N N . ASP A 1 92 ? -2.273 -8.564 7.629 1.00 98.38 92 ASP A N 1
ATOM 736 C CA . ASP A 1 92 ? -0.963 -8.686 7.017 1.00 98.38 92 ASP A CA 1
ATOM 737 C C . ASP A 1 92 ? -1.060 -8.447 5.510 1.00 98.38 92 ASP A C 1
ATOM 739 O O . ASP A 1 92 ? -1.752 -9.163 4.792 1.00 98.38 92 ASP A O 1
ATOM 743 N N . ALA A 1 93 ? -0.360 -7.429 5.002 1.00 98.44 93 ALA A N 1
ATOM 744 C CA . ALA A 1 93 ? -0.405 -7.102 3.575 1.00 98.44 93 ALA A CA 1
ATOM 745 C C . ALA A 1 93 ? 0.191 -8.225 2.705 1.00 98.44 93 ALA A C 1
ATOM 747 O O . ALA A 1 93 ? -0.189 -8.376 1.545 1.00 98.44 93 ALA A O 1
ATOM 748 N N . ILE A 1 94 ? 1.098 -9.036 3.266 1.00 97.81 94 ILE A N 1
ATOM 749 C CA . ILE A 1 94 ? 1.697 -10.181 2.569 1.00 97.81 94 ILE A CA 1
ATOM 750 C C . ILE A 1 94 ? 0.660 -11.256 2.213 1.00 97.81 94 ILE A C 1
ATOM 752 O O . ILE A 1 94 ? 0.792 -11.884 1.165 1.00 97.81 94 ILE A O 1
ATOM 756 N N . ASP A 1 95 ? -0.409 -11.405 2.998 1.00 98.19 95 ASP A N 1
ATOM 757 C CA . ASP A 1 95 ? -1.468 -12.389 2.730 1.00 98.19 95 ASP A CA 1
ATOM 758 C C . ASP A 1 95 ? -2.283 -12.045 1.473 1.00 98.19 95 ASP A C 1
ATOM 760 O O . ASP A 1 95 ? -2.999 -12.887 0.937 1.00 98.19 95 ASP A O 1
ATOM 764 N N . TYR A 1 96 ? -2.151 -10.812 0.972 1.00 98.25 96 TYR A N 1
ATOM 765 C CA . TYR A 1 96 ? -2.853 -10.296 -0.204 1.00 98.25 96 TYR A CA 1
ATOM 766 C C . TYR A 1 96 ? -1.895 -9.944 -1.348 1.00 98.25 96 TYR A C 1
ATOM 768 O O . TYR A 1 96 ? -2.232 -9.162 -2.241 1.00 98.25 96 TYR A O 1
ATOM 776 N N . ILE A 1 97 ? -0.687 -10.514 -1.339 1.00 97.94 97 ILE A N 1
ATOM 777 C CA . ILE A 1 97 ? 0.374 -10.181 -2.295 1.00 97.94 97 ILE A CA 1
ATOM 778 C C . ILE A 1 97 ? -0.004 -10.461 -3.757 1.00 97.94 97 ILE A C 1
ATOM 780 O O . ILE A 1 97 ? 0.507 -9.795 -4.657 1.00 97.94 97 ILE A O 1
ATOM 784 N N . GLU A 1 98 ? -0.915 -11.403 -4.007 1.00 97.69 98 GLU A N 1
ATOM 785 C CA . GLU A 1 98 ? -1.445 -11.674 -5.349 1.00 97.69 98 GLU A CA 1
ATOM 786 C C . GLU A 1 98 ? -2.218 -10.465 -5.894 1.00 97.69 98 GLU A C 1
ATOM 788 O O . GLU A 1 98 ? -1.898 -9.975 -6.974 1.00 97.69 98 GLU A O 1
ATOM 793 N N . ILE A 1 99 ? -3.137 -9.901 -5.102 1.00 98.19 99 ILE A N 1
ATOM 794 C CA . ILE A 1 99 ? -3.898 -8.691 -5.460 1.00 98.19 99 ILE A CA 1
ATOM 795 C C . ILE A 1 99 ? -2.962 -7.484 -5.603 1.00 98.19 99 ILE A C 1
ATOM 797 O O . ILE A 1 99 ? -3.089 -6.698 -6.538 1.00 98.19 99 ILE A O 1
ATOM 801 N N . ILE A 1 100 ? -1.988 -7.337 -4.700 1.00 98.50 100 ILE A N 1
ATOM 802 C CA . ILE A 1 100 ? -1.049 -6.201 -4.717 1.00 98.50 100 ILE A CA 1
ATOM 803 C C . ILE A 1 100 ? -0.127 -6.241 -5.952 1.00 98.50 100 ILE A C 1
ATOM 805 O O . ILE A 1 100 ? 0.271 -5.187 -6.458 1.00 98.50 100 ILE A O 1
ATOM 809 N N . ASN A 1 101 ? 0.236 -7.430 -6.445 1.00 98.31 101 ASN A N 1
ATOM 810 C CA . ASN A 1 101 ? 1.047 -7.584 -7.659 1.00 98.31 101 ASN A CA 1
ATOM 811 C C . ASN A 1 101 ? 0.232 -7.516 -8.958 1.00 98.31 101 ASN A C 1
ATOM 813 O O . ASN A 1 101 ? 0.804 -7.196 -10.004 1.00 98.31 101 ASN A O 1
ATOM 817 N N . ASP A 1 102 ? -1.074 -7.774 -8.908 1.00 97.88 102 ASP A N 1
ATOM 818 C CA . ASP A 1 102 ? -1.971 -7.720 -10.063 1.00 97.88 102 ASP A CA 1
ATOM 819 C C . ASP A 1 102 ? -2.450 -6.281 -10.349 1.00 97.88 102 ASP A C 1
ATOM 821 O O . ASP A 1 102 ? -3.591 -5.859 -10.148 1.00 97.88 102 ASP A O 1
ATOM 825 N N . ILE A 1 103 ? -1.498 -5.471 -10.802 1.00 97.44 103 ILE A N 1
ATOM 826 C CA . ILE A 1 103 ? -1.697 -4.041 -11.054 1.00 97.44 103 ILE A CA 1
ATOM 827 C C . ILE A 1 103 ? -2.702 -3.791 -12.179 1.00 97.44 103 ILE A C 1
ATOM 829 O O . ILE A 1 103 ? -3.468 -2.828 -12.092 1.00 97.44 103 ILE A O 1
ATOM 833 N N . GLU A 1 104 ? -2.687 -4.625 -13.220 1.00 95.00 104 GLU A N 1
ATOM 834 C CA . GLU A 1 104 ? -3.553 -4.482 -14.392 1.00 95.00 104 GLU A CA 1
ATOM 835 C C . GLU A 1 104 ? -5.028 -4.493 -13.981 1.00 95.00 104 GLU A C 1
ATOM 837 O O . GLU A 1 104 ? -5.783 -3.595 -14.372 1.00 95.00 104 GLU A O 1
ATOM 842 N N . ASN A 1 105 ? -5.403 -5.438 -13.114 1.00 96.19 105 ASN A N 1
ATOM 843 C CA . ASN A 1 105 ? -6.784 -5.612 -12.690 1.00 96.19 105 ASN A CA 1
ATOM 844 C C . ASN A 1 105 ? -7.187 -4.677 -11.544 1.00 96.19 105 ASN A C 1
ATOM 846 O O . ASN A 1 105 ? -8.327 -4.211 -11.523 1.00 96.19 105 ASN A O 1
ATOM 850 N N . TYR A 1 106 ? -6.284 -4.358 -10.605 1.00 97.94 106 TYR A N 1
ATOM 851 C CA . TYR A 1 106 ? -6.688 -3.694 -9.356 1.00 97.94 106 TYR A CA 1
ATOM 852 C C . TYR A 1 106 ? -6.300 -2.218 -9.239 1.00 97.94 106 TYR A C 1
ATOM 854 O O . TYR A 1 106 ? -7.057 -1.437 -8.660 1.00 97.94 106 TYR A O 1
ATOM 862 N N . ALA A 1 107 ? -5.170 -1.771 -9.798 1.00 96.06 107 ALA A N 1
ATOM 863 C CA . ALA A 1 107 ? -4.682 -0.409 -9.532 1.00 96.06 107 ALA A CA 1
ATOM 864 C C . ALA A 1 107 ? -5.576 0.695 -10.135 1.00 96.06 107 ALA A C 1
ATOM 866 O O . ALA A 1 107 ? -5.580 1.836 -9.656 1.00 96.06 107 ALA A O 1
ATOM 867 N N . ASN A 1 108 ? -6.347 0.361 -11.174 1.00 94.19 108 ASN A N 1
ATOM 868 C CA . ASN A 1 108 ? -7.239 1.289 -11.873 1.00 94.19 108 ASN A CA 1
ATOM 869 C C . ASN A 1 108 ? -8.691 1.253 -11.370 1.00 94.19 108 ASN A C 1
ATOM 871 O O . ASN A 1 108 ? -9.493 2.086 -11.795 1.00 94.19 108 ASN A O 1
ATOM 875 N N . LEU A 1 109 ? -9.037 0.341 -10.454 1.00 96.44 109 LEU A N 1
ATOM 876 C CA . LEU A 1 109 ? -10.369 0.303 -9.849 1.00 96.44 109 LEU A CA 1
ATOM 877 C C . LEU A 1 109 ? -10.624 1.553 -9.015 1.00 96.44 109 LEU A C 1
ATOM 879 O O . LEU A 1 109 ? -9.697 2.167 -8.486 1.00 96.44 109 LEU A O 1
ATOM 883 N N . LYS A 1 110 ? -11.891 1.932 -8.855 1.00 94.81 110 LYS A N 1
ATOM 884 C CA . LYS A 1 110 ? -12.280 3.025 -7.966 1.00 94.81 110 LYS A CA 1
ATOM 885 C C . LYS A 1 110 ? -12.344 2.499 -6.531 1.00 94.81 110 LYS A C 1
ATOM 887 O O . LYS A 1 110 ? -13.228 1.724 -6.192 1.00 94.81 110 LYS A O 1
ATOM 892 N N . ALA A 1 111 ? -11.429 2.955 -5.675 1.00 94.44 111 ALA A N 1
ATOM 893 C CA . ALA A 1 111 ? -11.314 2.460 -4.300 1.00 94.44 111 ALA A CA 1
ATOM 894 C C . ALA A 1 111 ? -12.627 2.570 -3.500 1.00 94.44 111 ALA A C 1
ATOM 896 O O . ALA A 1 111 ? -12.963 1.646 -2.768 1.00 94.44 111 ALA A O 1
ATOM 897 N N . SER A 1 112 ? -13.428 3.628 -3.704 1.00 92.44 112 SER A N 1
ATOM 898 C CA . SER A 1 112 ? -14.730 3.795 -3.032 1.00 92.44 112 SER A CA 1
ATOM 899 C C . SER A 1 112 ? -15.716 2.646 -3.272 1.00 92.44 112 SER A C 1
ATOM 901 O O . SER A 1 112 ? -16.588 2.397 -2.440 1.00 92.44 112 SER A O 1
ATOM 903 N N . ASP A 1 113 ? -15.587 1.962 -4.408 1.00 93.94 113 ASP A N 1
ATOM 904 C CA . ASP A 1 113 ? -16.504 0.904 -4.825 1.00 93.94 113 ASP A CA 1
ATOM 905 C C . ASP A 1 113 ? -16.046 -0.461 -4.276 1.00 93.94 113 ASP A C 1
ATOM 907 O O . ASP A 1 113 ? -16.866 -1.359 -4.093 1.00 93.94 113 ASP A O 1
ATOM 911 N N . GLY A 1 114 ? -14.766 -0.575 -3.900 1.00 94.56 114 GLY A N 1
ATOM 912 C CA . GLY A 1 114 ? -14.138 -1.813 -3.445 1.00 94.56 114 GLY A CA 1
ATOM 913 C C . GLY A 1 114 ? -13.856 -2.783 -4.595 1.00 94.56 114 GLY A C 1
ATOM 914 O O . GLY A 1 114 ? -13.971 -2.436 -5.771 1.00 94.56 114 GLY A O 1
ATOM 915 N N . ILE A 1 115 ? -13.465 -4.006 -4.246 1.00 97.12 115 ILE A N 1
ATOM 916 C CA 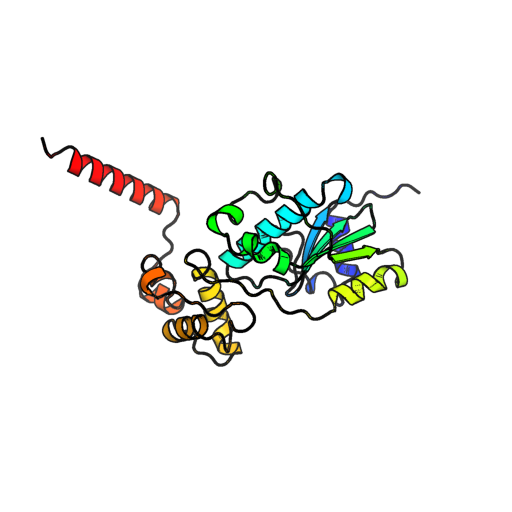. ILE A 1 115 ? -13.301 -5.111 -5.199 1.00 97.12 115 ILE A CA 1
ATOM 917 C C . ILE A 1 115 ? -14.568 -5.971 -5.149 1.00 97.12 115 ILE A C 1
ATOM 919 O O . ILE A 1 115 ? -14.969 -6.428 -4.076 1.00 97.12 115 ILE A O 1
ATOM 923 N N . ALA A 1 116 ? -15.202 -6.178 -6.304 1.00 93.56 116 ALA A N 1
ATOM 924 C CA . ALA A 1 116 ? -16.393 -7.016 -6.412 1.00 93.56 116 ALA A CA 1
ATOM 925 C C . ALA A 1 116 ? -16.094 -8.455 -5.958 1.00 93.56 116 ALA A C 1
ATOM 927 O O . ALA A 1 116 ? -15.029 -8.991 -6.255 1.00 93.56 116 ALA A O 1
ATOM 928 N N . ASP A 1 117 ? -17.027 -9.054 -5.215 1.00 92.50 117 ASP A N 1
ATOM 929 C CA . ASP A 1 117 ? -16.955 -10.430 -4.694 1.00 92.50 117 ASP A CA 1
ATOM 930 C C . ASP A 1 117 ? -15.726 -10.757 -3.823 1.00 92.50 117 ASP A C 1
ATOM 932 O O . ASP A 1 117 ? -15.466 -11.923 -3.507 1.00 92.50 117 ASP A O 1
ATOM 936 N N . PHE A 1 118 ? -14.988 -9.736 -3.377 1.00 96.81 118 PHE A N 1
ATOM 937 C CA . PHE A 1 118 ? -13.830 -9.922 -2.516 1.00 96.81 118 PHE A CA 1
ATOM 938 C C . PHE A 1 118 ? -14.230 -10.487 -1.150 1.00 96.81 118 PHE A C 1
ATOM 940 O O . PHE A 1 118 ? -15.145 -9.998 -0.482 1.00 96.81 118 PHE A O 1
ATOM 947 N N . LYS A 1 119 ? -13.481 -11.499 -0.708 1.00 93.25 119 LYS A N 1
ATOM 948 C CA . LYS A 1 119 ? -13.601 -12.101 0.619 1.00 93.25 119 LYS A CA 1
ATOM 949 C C . LYS A 1 119 ? -12.345 -11.781 1.412 1.00 93.25 119 LYS A C 1
ATOM 951 O O . LYS A 1 119 ? -11.248 -12.143 1.000 1.00 93.25 119 LYS A O 1
ATOM 956 N N . ALA A 1 120 ? -12.518 -11.107 2.542 1.00 89.62 120 ALA A N 1
ATOM 957 C CA . ALA A 1 120 ? -11.427 -10.905 3.483 1.00 89.62 120 ALA A CA 1
ATOM 958 C C . ALA A 1 120 ? -11.139 -12.199 4.247 1.00 89.62 120 ALA A C 1
ATOM 960 O O . ALA A 1 120 ? -12.069 -12.930 4.596 1.00 89.62 120 ALA A O 1
ATOM 961 N N . ASN A 1 121 ? -9.864 -12.425 4.560 1.00 92.81 121 ASN A N 1
ATOM 962 C CA . ASN A 1 121 ? -9.492 -13.348 5.628 1.00 92.81 121 ASN A CA 1
ATOM 963 C C . ASN A 1 121 ? -9.944 -12.770 6.979 1.00 92.81 121 ASN A C 1
ATOM 965 O O . ASN A 1 121 ? -10.401 -11.628 7.060 1.00 92.81 121 ASN A O 1
ATOM 969 N N . GLU A 1 122 ? -9.792 -13.532 8.058 1.00 95.88 122 GLU A N 1
ATOM 970 C CA . GLU A 1 122 ? -9.920 -12.945 9.392 1.00 95.88 122 GLU A CA 1
ATOM 971 C C . GLU A 1 122 ? -8.742 -11.994 9.681 1.00 95.88 122 GLU A C 1
ATOM 973 O O . GLU A 1 122 ? -7.634 -12.225 9.186 1.00 95.88 122 GLU A O 1
ATOM 978 N N . PRO A 1 123 ? -8.955 -10.922 10.468 1.00 97.81 123 PRO A N 1
ATOM 979 C CA . PRO A 1 123 ? -7.866 -10.076 10.939 1.00 97.81 123 PRO A CA 1
ATOM 980 C C . PRO A 1 123 ? -6.815 -10.906 11.685 1.00 97.81 123 PRO A C 1
ATOM 982 O O . PRO A 1 123 ? -7.162 -11.750 12.511 1.00 97.81 123 PRO A O 1
ATOM 985 N N . SER A 1 124 ? -5.534 -10.617 11.456 1.00 97.38 124 SER A N 1
ATOM 986 C CA . SER A 1 124 ? -4.429 -11.233 12.203 1.00 97.38 124 SER A CA 1
ATOM 987 C C . SER A 1 124 ? -4.461 -10.841 13.683 1.00 97.38 124 SER A C 1
ATOM 989 O O . SER A 1 124 ? -3.997 -11.578 14.547 1.00 97.38 124 SER A O 1
ATOM 991 N N . GLU A 1 125 ? -4.977 -9.644 13.967 1.00 97.88 125 GLU A N 1
ATOM 992 C CA . GLU A 1 125 ? -5.094 -9.073 15.303 1.00 97.88 125 GLU A CA 1
ATOM 993 C C . GLU A 1 125 ? -6.248 -8.060 15.327 1.00 97.88 125 GLU A C 1
ATOM 995 O O . GLU A 1 125 ? -6.546 -7.407 14.322 1.00 97.88 125 GLU A O 1
ATOM 1000 N N . ILE A 1 126 ? -6.895 -7.910 16.482 1.00 98.50 126 ILE A N 1
ATOM 1001 C CA . ILE A 1 126 ? -7.844 -6.825 16.741 1.00 98.50 126 ILE A CA 1
ATOM 1002 C C . ILE A 1 126 ? -7.344 -6.065 17.960 1.00 98.50 126 ILE A C 1
ATOM 1004 O O . ILE A 1 126 ? -7.219 -6.636 19.041 1.00 98.50 126 ILE A O 1
ATOM 1008 N N . ILE A 1 127 ? -7.084 -4.774 17.782 1.00 98.50 127 ILE A N 1
ATOM 1009 C CA . ILE A 1 127 ? -6.610 -3.896 18.851 1.00 98.50 127 ILE A CA 1
ATOM 1010 C C . ILE A 1 127 ? -7.759 -2.991 19.267 1.00 98.50 127 ILE A C 1
ATOM 1012 O O . ILE A 1 127 ? -8.205 -2.150 18.488 1.00 98.50 127 ILE A O 1
ATOM 1016 N N . GLU A 1 128 ? -8.229 -3.148 20.499 1.00 97.94 128 GLU A N 1
ATOM 1017 C CA . GLU A 1 128 ? -9.140 -2.185 21.114 1.00 97.94 128 GLU A CA 1
ATOM 1018 C C . GLU A 1 128 ? -8.352 -0.964 21.593 1.00 97.94 128 GLU A C 1
ATOM 1020 O O . GLU A 1 128 ? -7.220 -1.083 22.077 1.00 97.94 128 GLU A O 1
ATOM 1025 N N . PHE A 1 129 ? -8.945 0.217 21.465 1.00 97.31 129 PHE A N 1
ATOM 1026 C CA . PHE A 1 129 ? -8.366 1.449 21.977 1.00 97.31 129 PHE A CA 1
ATOM 1027 C C . PHE A 1 129 ? -9.411 2.294 22.705 1.00 97.31 129 PHE A C 1
ATOM 1029 O O . PHE A 1 129 ? -10.608 2.122 22.539 1.00 97.31 129 PHE A O 1
ATOM 1036 N N . ASP A 1 130 ? -8.952 3.235 23.520 1.00 96.12 130 ASP A N 1
ATOM 1037 C CA . ASP A 1 130 ? -9.781 4.324 24.033 1.00 96.12 130 ASP A CA 1
ATOM 1038 C C . ASP A 1 130 ? -8.927 5.593 24.053 1.00 96.12 130 ASP A C 1
ATOM 1040 O O . ASP A 1 130 ? -7.912 5.673 24.751 1.00 96.12 130 ASP A O 1
ATOM 1044 N N . LEU A 1 131 ? -9.310 6.577 23.236 1.00 94.75 131 LEU A N 1
ATOM 1045 C CA . LEU A 1 131 ? -8.572 7.831 23.094 1.00 94.75 131 LEU A CA 1
ATOM 1046 C C . LEU A 1 131 ? -8.817 8.808 24.259 1.00 94.75 131 LEU A C 1
ATOM 1048 O O . LEU A 1 131 ? -8.150 9.838 24.338 1.00 94.75 131 LEU A O 1
ATOM 1052 N N . SER A 1 132 ? -9.738 8.518 25.179 1.00 93.69 132 SER A N 1
ATOM 1053 C CA . SER A 1 132 ? -10.061 9.414 26.295 1.00 93.69 132 SER A CA 1
ATOM 1054 C C . SER A 1 132 ? -9.034 9.372 27.434 1.00 93.69 132 SER A C 1
ATOM 1056 O O . SER A 1 132 ? -8.914 10.341 28.184 1.00 93.69 132 SER A O 1
ATOM 1058 N N . TYR A 1 133 ? -8.234 8.304 27.549 1.00 93.12 133 TYR A N 1
ATOM 1059 C CA . TYR A 1 133 ? -7.200 8.181 28.582 1.00 93.12 133 TYR A CA 1
ATOM 1060 C C . TYR A 1 133 ? -5.982 7.376 28.119 1.00 93.12 133 TYR A C 1
ATOM 1062 O O . TYR A 1 133 ? -6.029 6.562 27.202 1.00 93.12 133 TYR A O 1
ATOM 1070 N N . GLU A 1 134 ? -4.847 7.579 28.782 1.00 93.25 134 GLU A N 1
ATOM 1071 C CA . GLU A 1 134 ? -3.556 7.142 28.242 1.00 93.25 134 GLU A CA 1
ATOM 1072 C C . GLU A 1 134 ? -3.336 5.627 28.249 1.00 93.25 134 GLU A C 1
ATOM 1074 O O . GLU A 1 134 ? -2.747 5.073 27.319 1.00 93.25 134 GLU A O 1
ATOM 1079 N N . LYS A 1 135 ? -3.888 4.928 29.247 1.00 95.06 135 LYS A N 1
ATOM 1080 C CA . LYS A 1 135 ? -3.878 3.459 29.292 1.00 95.06 135 LYS A CA 1
ATOM 1081 C C . LYS A 1 135 ? -4.671 2.841 28.129 1.00 95.06 135 LYS A C 1
ATOM 1083 O O . LYS A 1 135 ? -4.272 1.788 27.644 1.00 95.06 135 LYS A O 1
ATOM 1088 N N . GLY A 1 136 ? -5.732 3.502 27.657 1.00 93.81 136 GLY A N 1
ATOM 1089 C CA . GLY A 1 136 ? -6.570 3.050 26.542 1.00 93.81 136 GLY A CA 1
ATOM 1090 C C . GLY A 1 136 ? -5.872 3.151 25.188 1.00 93.81 136 GLY A C 1
ATOM 1091 O O . GLY A 1 136 ? -6.199 2.421 24.261 1.00 93.81 136 GLY A O 1
ATOM 1092 N N . LYS A 1 137 ? -4.841 3.992 25.082 1.00 96.75 137 LYS A N 1
ATOM 1093 C CA . LYS A 1 137 ? -4.043 4.169 23.858 1.00 96.75 137 LYS A CA 1
ATOM 1094 C C . LYS A 1 137 ? -2.831 3.247 23.803 1.00 96.75 137 LYS A C 1
ATOM 1096 O O . LYS A 1 137 ? -2.154 3.203 22.782 1.00 96.75 137 LYS A O 1
ATOM 1101 N N . LYS A 1 138 ? -2.501 2.560 24.902 1.00 97.31 138 LYS A N 1
ATOM 1102 C CA . LYS A 1 138 ? -1.212 1.874 25.064 1.00 97.31 138 LYS A CA 1
ATOM 1103 C C . LYS A 1 138 ? -0.951 0.860 23.947 1.00 97.31 138 LYS A C 1
ATOM 1105 O O . LYS A 1 138 ? 0.078 0.963 23.288 1.00 97.31 138 LYS A O 1
ATOM 1110 N N . ALA A 1 139 ? -1.896 -0.049 23.703 1.00 97.81 139 ALA A N 1
ATOM 1111 C CA . ALA A 1 139 ? -1.736 -1.115 22.715 1.00 97.81 139 ALA A CA 1
ATOM 1112 C C . ALA A 1 139 ? -1.564 -0.558 21.292 1.00 97.81 139 ALA A C 1
ATOM 1114 O O . ALA A 1 139 ? -0.606 -0.901 20.605 1.00 97.81 139 ALA A O 1
ATOM 1115 N N . ILE A 1 140 ? -2.421 0.383 20.873 1.00 97.75 140 ILE A N 1
ATOM 1116 C CA . ILE A 1 140 ? -2.306 0.989 19.540 1.00 97.75 140 ILE A CA 1
ATOM 1117 C C . ILE A 1 140 ? -1.023 1.826 19.393 1.00 97.75 140 ILE A C 1
ATOM 1119 O O . ILE A 1 140 ? -0.390 1.792 18.341 1.00 97.75 140 ILE A O 1
ATOM 1123 N N . LYS A 1 141 ? -0.571 2.513 20.454 1.00 97.81 141 LYS A N 1
ATOM 1124 C CA . LYS A 1 141 ? 0.715 3.234 20.479 1.00 97.81 141 LYS A CA 1
ATOM 1125 C C . LYS A 1 141 ? 1.912 2.299 20.329 1.00 97.81 141 LYS A C 1
ATOM 1127 O O . LYS A 1 141 ? 2.867 2.638 19.636 1.00 97.81 141 LYS A O 1
ATOM 1132 N N . GLU A 1 142 ? 1.892 1.158 21.008 1.00 97.00 142 GLU A N 1
ATOM 1133 C CA . GLU A 1 142 ? 2.932 0.132 20.884 1.00 97.00 142 GLU A CA 1
ATOM 1134 C C . GLU A 1 142 ? 2.936 -0.449 19.464 1.00 97.00 142 GLU A C 1
ATOM 1136 O O . GLU A 1 142 ? 3.983 -0.472 18.816 1.00 97.00 142 GLU A O 1
ATOM 1141 N N . PHE A 1 143 ? 1.755 -0.769 18.929 1.00 97.44 143 PHE A N 1
ATOM 1142 C CA . PHE A 1 143 ? 1.584 -1.271 17.569 1.00 97.44 143 PHE A CA 1
ATOM 1143 C C . PHE A 1 143 ? 2.130 -0.315 16.497 1.00 97.44 143 PHE A C 1
ATOM 1145 O O . PHE A 1 143 ? 2.875 -0.749 15.615 1.00 97.44 143 PHE A O 1
ATOM 1152 N N . VAL A 1 144 ? 1.813 0.986 16.542 1.00 96.50 144 VAL A N 1
ATOM 1153 C CA . VAL A 1 144 ? 2.287 1.928 15.505 1.00 96.50 144 VAL A CA 1
ATOM 1154 C C . VAL A 1 144 ? 3.791 2.213 15.575 1.00 96.50 144 VAL A C 1
ATOM 1156 O O . VAL A 1 144 ? 4.377 2.624 14.575 1.00 96.50 144 VAL A O 1
ATOM 1159 N N . ARG A 1 145 ? 4.430 1.983 16.729 1.00 94.75 145 ARG A N 1
ATOM 1160 C CA . ARG A 1 145 ? 5.880 2.176 16.927 1.00 94.75 145 ARG A CA 1
ATOM 1161 C C . ARG A 1 145 ? 6.712 0.971 16.518 1.00 94.75 145 ARG A C 1
ATOM 1163 O O . ARG A 1 145 ? 7.915 1.114 16.289 1.00 94.75 145 ARG A O 1
ATOM 1170 N N . GLU A 1 146 ? 6.096 -0.203 16.448 1.00 94.94 146 GLU A N 1
ATOM 1171 C CA . GLU A 1 146 ? 6.787 -1.426 16.073 1.00 94.94 146 GLU A CA 1
ATOM 1172 C C . GLU A 1 146 ? 7.365 -1.314 14.651 1.00 94.94 146 GLU A C 1
ATOM 1174 O O . GLU A 1 146 ? 6.679 -0.979 13.676 1.00 94.94 146 GLU A O 1
ATOM 1179 N N . GLN A 1 147 ? 8.663 -1.600 14.547 1.00 91.44 147 GLN A N 1
ATOM 1180 C CA . GLN A 1 147 ? 9.385 -1.594 13.283 1.00 91.44 147 GLN A CA 1
ATOM 1181 C C . GLN A 1 147 ? 9.062 -2.859 12.502 1.00 91.44 147 GLN A C 1
ATOM 1183 O O . GLN A 1 147 ? 9.200 -3.968 13.013 1.00 91.44 147 GLN A O 1
ATOM 1188 N N . ARG A 1 148 ? 8.660 -2.687 11.245 1.00 94.44 148 ARG A N 1
ATOM 1189 C CA . ARG A 1 148 ? 8.306 -3.789 10.352 1.00 94.44 148 ARG A CA 1
ATOM 1190 C C . ARG A 1 148 ? 9.044 -3.631 9.035 1.00 94.44 148 ARG A C 1
ATOM 1192 O O . ARG A 1 148 ? 9.559 -2.563 8.713 1.00 94.44 148 ARG A O 1
ATOM 1199 N N . HIS A 1 149 ? 9.139 -4.720 8.290 1.00 93.81 149 HIS A N 1
ATOM 1200 C CA . HIS A 1 149 ? 9.701 -4.686 6.950 1.00 93.81 149 HIS A CA 1
ATOM 1201 C C . HIS A 1 149 ? 8.583 -4.561 5.930 1.00 93.81 149 HIS A C 1
ATOM 1203 O O . HIS A 1 149 ? 7.559 -5.227 6.049 1.00 93.81 149 HIS A O 1
ATOM 1209 N N . ASN A 1 150 ? 8.802 -3.721 4.922 1.00 97.00 150 ASN A N 1
ATOM 1210 C CA . ASN A 1 150 ? 7.909 -3.625 3.779 1.00 97.00 150 ASN A CA 1
ATOM 1211 C C . ASN A 1 150 ? 7.709 -4.984 3.110 1.00 97.00 150 ASN A C 1
ATOM 1213 O O . ASN A 1 150 ? 8.610 -5.828 3.088 1.00 97.00 150 ASN A O 1
ATOM 1217 N N . VAL A 1 151 ? 6.527 -5.160 2.527 1.00 97.88 151 VAL A N 1
ATOM 1218 C CA . VAL A 1 151 ? 6.236 -6.334 1.712 1.00 97.88 151 VAL A CA 1
ATOM 1219 C C . VAL A 1 151 ? 7.009 -6.230 0.404 1.00 97.88 151 VAL A C 1
ATOM 1221 O O . VAL A 1 151 ? 7.000 -5.188 -0.255 1.00 97.88 151 VAL A O 1
ATOM 1224 N N . LYS A 1 152 ? 7.686 -7.318 0.031 1.00 98.25 152 LYS A N 1
ATOM 1225 C CA . LYS A 1 152 ? 8.396 -7.398 -1.243 1.00 98.25 152 LYS A CA 1
ATOM 1226 C C . LYS A 1 152 ? 7.439 -7.684 -2.391 1.00 98.25 152 LYS A C 1
ATOM 1228 O O . LYS A 1 152 ? 6.657 -8.628 -2.311 1.00 98.25 152 LYS A O 1
ATOM 1233 N N . ILE A 1 153 ? 7.563 -6.919 -3.470 1.00 98.31 153 ILE A N 1
ATOM 1234 C CA . ILE A 1 153 ? 6.751 -7.074 -4.683 1.00 98.31 153 ILE A CA 1
ATOM 1235 C C . ILE A 1 153 ? 7.514 -7.772 -5.809 1.00 98.31 153 ILE A C 1
ATOM 1237 O O . ILE A 1 153 ? 8.742 -7.897 -5.776 1.00 98.31 153 ILE A O 1
ATOM 1241 N N . ASN A 1 154 ? 6.777 -8.2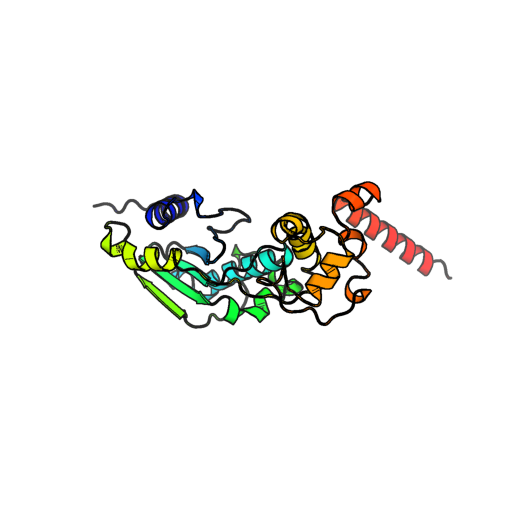07 -6.828 1.00 97.94 154 ASN A N 1
ATOM 1242 C CA . ASN A 1 154 ? 7.339 -8.732 -8.067 1.00 97.94 154 ASN A CA 1
ATOM 1243 C C . ASN A 1 154 ? 7.357 -7.639 -9.137 1.00 97.94 154 ASN A C 1
ATOM 1245 O O . ASN A 1 154 ? 6.362 -6.949 -9.350 1.00 97.94 154 ASN A O 1
ATOM 1249 N N . ILE A 1 155 ? 8.488 -7.491 -9.825 1.00 97.88 155 ILE A N 1
ATOM 1250 C CA . ILE A 1 155 ? 8.652 -6.487 -10.880 1.00 97.88 155 ILE A CA 1
ATOM 1251 C C . ILE A 1 155 ? 8.089 -6.999 -12.208 1.00 97.88 155 ILE A C 1
ATOM 1253 O O . ILE A 1 155 ? 8.402 -8.112 -12.635 1.00 97.88 155 ILE A O 1
ATOM 1257 N N . ASN A 1 156 ? 7.290 -6.162 -12.867 1.00 95.12 156 ASN A N 1
ATOM 1258 C CA . ASN A 1 156 ? 6.702 -6.381 -14.185 1.00 95.12 156 ASN A CA 1
ATOM 1259 C C . ASN A 1 156 ? 6.591 -5.053 -14.962 1.00 95.12 156 ASN A C 1
ATOM 1261 O O . ASN A 1 156 ? 7.010 -3.993 -14.495 1.00 95.12 156 ASN A O 1
ATOM 1265 N N . GLU A 1 157 ? 6.030 -5.105 -16.168 1.00 92.94 157 GLU A N 1
ATOM 1266 C CA . GLU A 1 157 ? 5.883 -3.938 -17.047 1.00 92.94 157 GLU A CA 1
ATOM 1267 C C . GLU A 1 157 ? 4.983 -2.829 -16.479 1.00 92.94 157 GLU A C 1
ATOM 1269 O O . GLU A 1 157 ? 5.122 -1.670 -16.866 1.00 92.94 157 GLU A O 1
ATOM 1274 N N . HIS A 1 158 ? 4.108 -3.150 -15.523 1.00 94.56 158 HIS A N 1
ATOM 1275 C CA . HIS A 1 158 ? 3.169 -2.198 -14.936 1.00 94.56 158 HIS A CA 1
ATOM 1276 C C . HIS A 1 158 ? 3.734 -1.436 -13.728 1.00 94.56 158 HIS A C 1
ATOM 1278 O O . HIS A 1 158 ? 3.208 -0.372 -13.410 1.00 94.56 158 HIS A O 1
ATOM 1284 N N . ASN A 1 159 ? 4.789 -1.924 -13.059 1.00 97.00 159 ASN A N 1
ATOM 1285 C CA . ASN A 1 159 ? 5.414 -1.226 -11.920 1.00 97.00 159 ASN A CA 1
ATOM 1286 C C . ASN A 1 159 ? 6.871 -0.813 -12.121 1.00 97.00 159 ASN A C 1
ATOM 1288 O O . ASN A 1 159 ? 7.360 0.038 -11.375 1.00 97.00 159 ASN A O 1
ATOM 1292 N N . VAL A 1 160 ? 7.580 -1.377 -13.103 1.00 96.38 160 VAL A N 1
ATOM 1293 C CA . VAL A 1 160 ? 9.022 -1.134 -13.263 1.00 96.38 160 VAL A CA 1
ATOM 1294 C C . VAL A 1 160 ? 9.352 0.352 -13.406 1.00 96.38 160 VAL A C 1
ATOM 1296 O O . VAL A 1 160 ? 10.375 0.798 -12.897 1.00 96.38 160 VAL A O 1
ATOM 1299 N N . TYR A 1 161 ? 8.470 1.141 -14.026 1.00 94.75 161 TYR A N 1
ATOM 1300 C CA . TYR A 1 161 ? 8.651 2.586 -14.144 1.00 94.75 161 TYR A CA 1
ATOM 1301 C C . TYR A 1 161 ? 8.589 3.308 -12.789 1.00 94.75 161 TYR A C 1
ATOM 1303 O O . TYR A 1 161 ? 9.464 4.117 -12.484 1.00 94.75 161 TYR A O 1
ATOM 1311 N N . GLY A 1 162 ? 7.597 2.990 -11.950 1.00 96.31 162 GLY A N 1
ATOM 1312 C CA . GLY A 1 162 ? 7.499 3.549 -10.602 1.00 96.31 162 GLY A CA 1
ATOM 1313 C C . GLY A 1 162 ? 8.739 3.219 -9.772 1.00 96.31 162 GLY A C 1
ATOM 1314 O O . GLY A 1 162 ? 9.364 4.103 -9.186 1.00 96.31 162 GLY A O 1
ATOM 1315 N N . TRP A 1 163 ? 9.165 1.956 -9.798 1.00 97.88 163 TRP A N 1
ATOM 1316 C CA . TRP A 1 163 ? 10.363 1.512 -9.082 1.00 97.88 163 TRP A CA 1
ATOM 1317 C C . TRP A 1 163 ? 11.671 2.064 -9.657 1.00 97.88 163 TRP A C 1
ATOM 1319 O O . TRP A 1 163 ? 12.624 2.248 -8.900 1.00 97.88 163 TRP A O 1
ATOM 1329 N N . ALA A 1 164 ? 11.728 2.384 -10.952 1.00 96.88 164 ALA A N 1
ATOM 1330 C CA . ALA A 1 164 ? 12.854 3.104 -11.542 1.00 96.88 164 ALA A CA 1
ATOM 1331 C C . ALA A 1 164 ? 12.970 4.516 -10.958 1.00 96.88 164 ALA A C 1
ATOM 1333 O O . ALA A 1 164 ? 14.055 4.913 -10.537 1.00 96.88 164 ALA A O 1
ATOM 1334 N N . ASN A 1 165 ? 11.858 5.252 -10.854 1.00 95.62 165 ASN A N 1
ATOM 1335 C CA . ASN A 1 165 ? 11.852 6.574 -10.220 1.00 95.62 165 ASN A CA 1
ATOM 1336 C C . ASN A 1 165 ? 12.299 6.487 -8.758 1.00 95.62 165 ASN A C 1
ATOM 1338 O O . ASN A 1 165 ? 13.226 7.194 -8.363 1.00 95.62 165 ASN A O 1
ATOM 1342 N N . PHE A 1 166 ? 11.732 5.545 -7.994 1.00 96.88 166 PHE A N 1
ATOM 1343 C CA . PHE A 1 166 ? 12.157 5.295 -6.617 1.00 96.88 166 PHE A CA 1
ATOM 1344 C C . PHE A 1 166 ? 13.661 5.003 -6.533 1.00 96.88 166 PHE A C 1
ATOM 1346 O O . PHE A 1 166 ? 14.356 5.554 -5.678 1.00 96.88 166 PHE A O 1
ATOM 1353 N N . TYR A 1 167 ? 14.187 4.163 -7.431 1.00 97.69 167 TYR A N 1
ATOM 1354 C CA . TYR A 1 167 ? 15.612 3.867 -7.492 1.00 97.69 167 TYR A CA 1
ATOM 1355 C C . TYR A 1 167 ? 16.440 5.128 -7.737 1.00 97.69 167 TYR A C 1
ATOM 1357 O O . TYR A 1 167 ? 17.352 5.407 -6.964 1.00 97.69 167 TYR A O 1
ATOM 1365 N N . TYR A 1 168 ? 16.127 5.911 -8.771 1.00 95.69 168 TYR A N 1
ATOM 1366 C CA . TYR A 1 168 ? 16.915 7.090 -9.133 1.00 95.69 168 TYR A CA 1
ATOM 1367 C C . TYR A 1 168 ? 16.911 8.170 -8.052 1.00 95.69 168 TYR A C 1
ATOM 1369 O O . TYR A 1 168 ? 17.948 8.786 -7.811 1.00 95.69 168 TYR A O 1
ATOM 1377 N N . GLU A 1 169 ? 15.787 8.358 -7.362 1.00 95.19 169 GLU A N 1
ATOM 1378 C CA . GLU A 1 169 ? 15.670 9.298 -6.244 1.00 95.19 169 GLU A CA 1
ATOM 1379 C C . GLU A 1 169 ? 16.491 8.866 -5.021 1.00 95.19 169 GLU A C 1
ATOM 1381 O O . GLU A 1 169 ? 16.961 9.709 -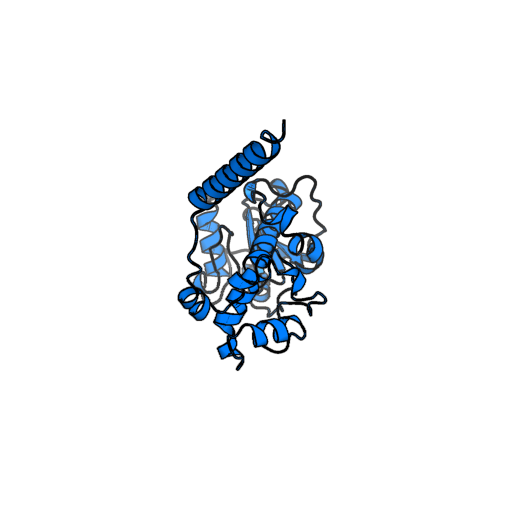4.257 1.00 95.19 169 GLU A O 1
ATOM 1386 N N . ASN A 1 170 ? 16.703 7.558 -4.839 1.00 96.44 170 ASN A N 1
ATOM 1387 C CA . ASN A 1 170 ? 17.288 7.010 -3.616 1.00 96.44 170 ASN A CA 1
ATOM 1388 C C . ASN A 1 170 ? 18.669 6.366 -3.805 1.00 96.44 170 ASN A C 1
ATOM 1390 O O . ASN A 1 170 ? 19.328 6.076 -2.810 1.00 96.44 170 ASN A O 1
ATOM 1394 N N . ALA A 1 171 ? 19.151 6.149 -5.031 1.00 95.62 171 ALA A N 1
ATOM 1395 C CA . ALA A 1 171 ? 20.383 5.403 -5.320 1.00 95.62 171 ALA A CA 1
ATOM 1396 C C . ALA A 1 171 ? 21.601 5.925 -4.541 1.00 95.62 171 ALA A C 1
ATOM 1398 O O . ALA A 1 171 ? 22.348 5.147 -3.941 1.00 95.62 171 ALA A O 1
ATOM 1399 N N . LEU A 1 172 ? 21.760 7.250 -4.471 1.00 94.75 172 LEU A N 1
ATOM 1400 C CA . LEU A 1 172 ? 22.883 7.887 -3.777 1.00 94.75 172 LEU A CA 1
ATOM 1401 C C . LEU A 1 172 ? 22.874 7.615 -2.266 1.00 94.75 172 LEU A C 1
ATOM 1403 O O . LEU A 1 172 ? 23.938 7.397 -1.684 1.00 94.75 172 LEU A O 1
ATOM 1407 N N . ASN A 1 173 ? 21.691 7.521 -1.649 1.00 96.00 173 ASN A N 1
ATOM 1408 C CA . ASN A 1 173 ? 21.540 7.195 -0.224 1.00 96.00 173 ASN A CA 1
ATOM 1409 C C . ASN A 1 173 ? 22.067 5.787 0.099 1.00 96.00 173 ASN A C 1
ATOM 1411 O O . ASN A 1 173 ? 22.479 5.513 1.225 1.00 96.00 173 ASN A O 1
ATOM 1415 N N . PHE A 1 174 ? 22.108 4.908 -0.905 1.00 93.81 174 PHE A N 1
ATOM 1416 C CA . PHE A 1 174 ? 22.613 3.539 -0.807 1.00 93.81 174 PHE A CA 1
ATOM 1417 C C . PHE A 1 174 ? 23.972 3.353 -1.494 1.00 93.81 174 PHE A C 1
ATOM 1419 O O . PHE A 1 174 ? 24.397 2.219 -1.715 1.00 93.81 174 PHE A O 1
ATOM 1426 N N . LYS A 1 175 ? 24.684 4.447 -1.808 1.00 94.31 175 LYS A N 1
ATOM 1427 C CA . LYS A 1 175 ? 25.993 4.432 -2.489 1.00 94.31 175 LYS A CA 1
ATOM 1428 C C . LYS A 1 175 ? 25.960 3.725 -3.855 1.00 94.31 175 LYS A C 1
ATOM 1430 O O . LYS A 1 175 ? 26.964 3.165 -4.291 1.00 94.31 175 LYS A O 1
ATOM 1435 N N . GLN A 1 176 ? 24.814 3.755 -4.532 1.00 94.38 176 GLN A N 1
ATOM 1436 C CA . GLN A 1 176 ? 24.633 3.254 -5.892 1.00 94.38 176 GLN A CA 1
ATOM 1437 C C . GLN A 1 176 ? 24.573 4.414 -6.892 1.00 94.38 176 GLN A C 1
ATOM 1439 O O . GLN A 1 176 ? 24.269 5.554 -6.540 1.00 94.38 176 GLN A O 1
ATOM 1444 N N . LYS A 1 177 ? 24.891 4.126 -8.158 1.00 92.75 177 LYS A N 1
ATOM 1445 C CA . LYS A 1 177 ? 24.823 5.116 -9.236 1.00 92.75 177 LYS A CA 1
ATOM 1446 C C . LYS A 1 177 ? 23.388 5.210 -9.763 1.00 92.75 177 LYS A C 1
ATOM 1448 O O . LYS A 1 177 ? 22.838 4.169 -10.114 1.00 92.75 177 LYS A O 1
ATOM 1453 N N . PRO A 1 178 ? 22.797 6.410 -9.889 1.00 92.81 178 PRO A N 1
ATOM 1454 C CA . PRO A 1 178 ? 21.472 6.591 -10.478 1.00 92.81 178 PRO A CA 1
ATOM 1455 C C . PRO A 1 178 ? 21.537 6.470 -12.012 1.00 92.81 178 PRO A C 1
ATOM 1457 O O . PRO A 1 178 ? 21.324 7.435 -12.736 1.00 92.81 178 PRO A O 1
ATOM 1460 N N . GLU A 1 179 ? 21.880 5.285 -12.516 1.00 91.44 179 GLU A N 1
ATOM 1461 C CA . GLU A 1 179 ? 21.998 4.987 -13.946 1.00 91.44 179 GLU A CA 1
ATOM 1462 C C . GLU A 1 179 ? 21.225 3.713 -14.303 1.00 91.44 179 GLU A C 1
ATOM 1464 O O . GLU A 1 179 ? 21.122 2.784 -13.499 1.00 91.44 179 GLU A O 1
ATOM 1469 N N . LYS A 1 180 ? 20.722 3.637 -15.539 1.00 90.38 180 LYS A N 1
ATOM 1470 C CA . LYS A 1 180 ? 19.880 2.523 -16.002 1.00 90.38 180 LYS A CA 1
ATOM 1471 C C . LYS A 1 180 ? 20.545 1.158 -15.846 1.00 90.38 180 LYS A C 1
ATOM 1473 O O . LYS A 1 180 ? 19.920 0.220 -15.364 1.00 90.38 180 LYS A O 1
ATOM 1478 N N . LYS A 1 181 ? 21.829 1.039 -16.191 1.00 91.94 181 LYS A N 1
ATOM 1479 C CA . LYS A 1 181 ? 22.570 -0.223 -16.045 1.00 91.94 181 LYS A CA 1
ATOM 1480 C C . LYS A 1 181 ? 22.602 -0.706 -14.589 1.00 91.94 181 LYS A C 1
ATOM 1482 O O . LYS A 1 181 ? 22.423 -1.895 -14.337 1.00 91.94 181 LYS A O 1
ATOM 1487 N N . ALA A 1 182 ? 22.813 0.206 -13.641 1.00 94.81 182 ALA A N 1
ATOM 1488 C CA . ALA A 1 182 ? 22.831 -0.113 -12.218 1.00 94.81 182 ALA A CA 1
ATOM 1489 C C . ALA A 1 182 ? 21.426 -0.432 -11.686 1.00 94.81 182 ALA A C 1
ATOM 1491 O O . ALA A 1 182 ? 21.284 -1.361 -10.895 1.00 94.81 182 ALA A O 1
ATOM 1492 N N . PHE A 1 183 ? 20.392 0.259 -12.179 1.00 95.56 183 PHE A N 1
ATOM 1493 C CA . PHE A 1 183 ? 18.996 -0.076 -11.893 1.00 95.56 183 PHE A CA 1
ATOM 1494 C C . PHE A 1 183 ? 18.659 -1.511 -12.321 1.00 95.56 183 PHE A C 1
ATOM 1496 O O . PHE A 1 183 ? 18.183 -2.295 -11.506 1.00 95.56 183 PHE A O 1
ATOM 1503 N N . PHE A 1 184 ? 18.974 -1.906 -13.558 1.00 95.44 184 PHE A N 1
ATOM 1504 C CA . PHE A 1 184 ? 18.720 -3.272 -14.036 1.00 95.44 184 PHE A CA 1
ATOM 1505 C C . PHE A 1 184 ? 19.519 -4.337 -13.272 1.00 95.44 184 PHE A C 1
ATOM 1507 O O . PHE A 1 184 ? 18.996 -5.421 -13.004 1.00 95.44 184 PHE A O 1
ATOM 1514 N N . ALA A 1 185 ? 20.757 -4.030 -12.871 1.00 95.69 185 ALA A N 1
ATOM 1515 C CA . ALA A 1 185 ? 21.530 -4.909 -11.995 1.00 95.69 185 ALA A CA 1
ATOM 1516 C C . ALA A 1 185 ? 20.856 -5.076 -10.621 1.00 95.69 185 ALA A C 1
ATOM 1518 O O . ALA A 1 185 ? 20.762 -6.194 -10.120 1.00 95.69 185 ALA A O 1
ATOM 1519 N N . GLU A 1 186 ? 20.328 -3.993 -10.048 1.00 97.00 186 GLU A N 1
ATOM 1520 C CA . GLU A 1 186 ? 19.582 -4.019 -8.786 1.00 97.00 186 GLU A CA 1
ATOM 1521 C C . GLU A 1 186 ? 18.254 -4.786 -8.915 1.00 97.00 186 GLU A C 1
ATOM 1523 O O . GLU A 1 186 ? 17.892 -5.512 -7.996 1.00 97.00 186 GLU A O 1
ATOM 1528 N N . LEU A 1 187 ? 17.548 -4.706 -10.052 1.00 97.50 187 LEU A N 1
ATOM 1529 C CA . LEU A 1 187 ? 16.359 -5.537 -10.302 1.00 97.50 187 LEU A CA 1
ATOM 1530 C C . LEU A 1 187 ? 16.700 -7.032 -10.279 1.00 97.50 187 LEU A C 1
ATOM 1532 O O . LEU A 1 187 ? 15.942 -7.839 -9.738 1.00 97.50 187 LEU A O 1
ATOM 1536 N N . LYS A 1 188 ? 17.836 -7.406 -10.877 1.00 97.00 188 LYS A N 1
ATOM 1537 C CA . LYS A 1 188 ? 18.306 -8.794 -10.952 1.00 97.00 188 LYS A CA 1
ATOM 1538 C C . LYS A 1 188 ? 18.799 -9.330 -9.623 1.00 97.00 188 LYS A C 1
ATOM 1540 O O . LYS A 1 188 ? 18.512 -10.475 -9.284 1.00 97.00 188 LYS A O 1
ATOM 1545 N N . GLU A 1 189 ? 19.523 -8.509 -8.879 1.00 97.06 189 GLU A N 1
ATOM 1546 C CA . GLU A 1 189 ? 20.101 -8.889 -7.602 1.00 97.06 189 GLU A CA 1
ATOM 1547 C C . GLU A 1 189 ? 19.930 -7.753 -6.579 1.00 97.06 189 GLU A C 1
ATOM 1549 O O . GLU A 1 189 ? 20.861 -6.975 -6.353 1.00 97.06 189 GLU A O 1
ATOM 1554 N N . PRO A 1 190 ? 18.746 -7.645 -5.942 1.00 97.19 190 PRO A N 1
ATOM 1555 C CA . PRO A 1 190 ? 18.421 -6.526 -5.057 1.00 97.19 190 PRO A CA 1
ATOM 1556 C C . PRO A 1 190 ? 19.308 -6.517 -3.805 1.00 97.19 190 PRO A C 1
ATOM 1558 O O . PRO A 1 190 ? 19.091 -7.281 -2.857 1.00 97.19 190 PRO A O 1
ATOM 1561 N N . LYS A 1 191 ? 20.324 -5.649 -3.787 1.00 95.50 191 LYS A N 1
ATOM 1562 C CA . LYS A 1 191 ? 21.354 -5.593 -2.733 1.00 95.50 191 LYS A CA 1
ATOM 1563 C C . LYS A 1 191 ? 21.467 -4.229 -2.058 1.00 95.50 191 LYS A C 1
ATOM 1565 O O . LYS A 1 191 ? 21.931 -4.178 -0.916 1.00 95.50 191 LYS A O 1
ATOM 1570 N N . GLY A 1 192 ? 21.035 -3.160 -2.719 1.00 95.69 192 GLY A N 1
ATOM 1571 C CA . GLY A 1 192 ? 21.091 -1.787 -2.233 1.00 95.69 192 GLY A CA 1
ATOM 1572 C C . GLY A 1 192 ? 19.699 -1.181 -2.089 1.00 95.69 192 GLY A C 1
ATOM 1573 O O . GLY A 1 192 ? 18.936 -1.573 -1.202 1.00 95.69 192 GLY A O 1
ATOM 1574 N N . THR A 1 193 ? 19.394 -0.202 -2.939 1.00 97.19 193 THR A N 1
ATOM 1575 C CA . THR A 1 193 ? 18.198 0.645 -2.874 1.00 97.19 193 THR A CA 1
ATOM 1576 C C . THR A 1 193 ? 16.889 -0.138 -2.890 1.00 97.19 193 THR A C 1
ATOM 1578 O O . THR A 1 193 ? 15.958 0.245 -2.185 1.00 97.19 193 THR A O 1
ATOM 1581 N N . LEU A 1 194 ? 16.800 -1.238 -3.646 1.00 97.75 194 LEU A N 1
ATOM 1582 C CA . LEU A 1 194 ? 15.558 -2.008 -3.802 1.00 97.75 194 LEU A CA 1
ATOM 1583 C C . LEU A 1 194 ? 15.522 -3.278 -2.944 1.00 97.75 194 LEU A C 1
ATOM 1585 O O . LEU A 1 194 ? 14.479 -3.926 -2.848 1.00 97.75 194 LEU A O 1
ATOM 1589 N N . LYS A 1 195 ? 16.621 -3.612 -2.252 1.00 97.56 195 LYS A N 1
ATOM 1590 C CA . LYS A 1 195 ? 16.783 -4.837 -1.444 1.00 97.56 195 LYS A CA 1
ATOM 1591 C C . LYS A 1 195 ? 15.604 -5.159 -0.527 1.00 97.56 195 LYS A C 1
ATOM 1593 O O . LYS A 1 195 ? 15.277 -6.333 -0.335 1.00 97.56 195 LYS A O 1
ATOM 1598 N N . LYS A 1 196 ? 15.014 -4.137 0.098 1.00 96.25 196 LYS A N 1
ATOM 1599 C CA . LYS A 1 196 ? 13.922 -4.295 1.072 1.00 96.25 196 LYS A CA 1
ATOM 1600 C C . LYS A 1 196 ? 12.535 -4.365 0.432 1.00 96.25 196 LYS A C 1
ATOM 1602 O O . LYS A 1 196 ? 11.605 -4.757 1.120 1.00 96.25 196 LYS A O 1
ATOM 1607 N N . TYR A 1 197 ? 12.402 -4.010 -0.842 1.00 97.94 197 TYR A N 1
ATOM 1608 C CA . TYR A 1 197 ? 11.106 -3.718 -1.453 1.00 97.94 197 TYR A CA 1
ATOM 1609 C C . TYR A 1 197 ? 10.725 -4.663 -2.585 1.00 97.94 197 TYR A C 1
ATOM 1611 O O . TYR A 1 197 ? 9.544 -4.798 -2.879 1.00 97.94 197 TYR A O 1
ATOM 1619 N N . ILE A 1 198 ? 11.693 -5.331 -3.215 1.00 98.19 198 ILE A N 1
ATOM 1620 C CA . ILE A 1 198 ? 11.418 -6.197 -4.364 1.00 98.19 198 ILE A CA 1
ATOM 1621 C C . ILE A 1 198 ? 12.000 -7.595 -4.174 1.00 98.19 198 ILE A C 1
ATOM 1623 O O . ILE A 1 198 ? 13.011 -7.805 -3.487 1.00 98.19 198 ILE A O 1
ATOM 1627 N N . ASN A 1 199 ? 11.358 -8.556 -4.824 1.00 98.12 199 ASN A N 1
ATOM 1628 C CA . ASN A 1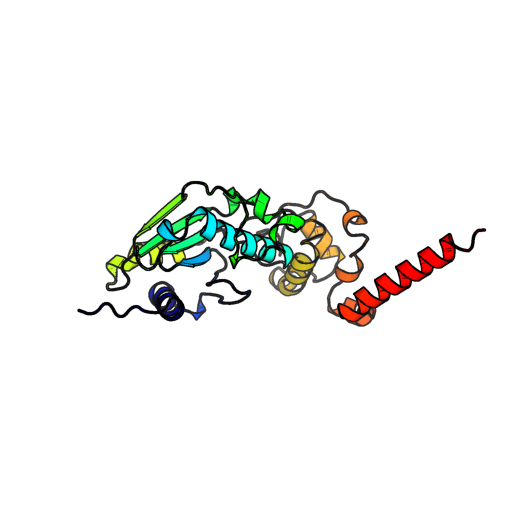 199 ? 11.952 -9.845 -5.138 1.00 98.12 199 ASN A CA 1
ATOM 1629 C C . ASN A 1 199 ? 12.865 -9.708 -6.363 1.00 98.12 199 ASN A C 1
ATOM 1631 O O . ASN A 1 199 ? 12.660 -8.839 -7.211 1.00 98.12 199 ASN A O 1
ATOM 1635 N N . ALA A 1 200 ? 13.876 -10.573 -6.456 1.00 98.00 200 ALA A N 1
ATOM 1636 C CA . ALA A 1 200 ? 14.772 -10.598 -7.607 1.00 98.00 200 ALA A CA 1
ATOM 1637 C C . ALA A 1 200 ? 13.979 -10.879 -8.891 1.00 98.00 200 ALA A C 1
ATOM 1639 O O . ALA A 1 200 ? 13.284 -11.894 -8.998 1.00 98.00 200 ALA A O 1
ATOM 1640 N N . TRP A 1 201 ? 14.093 -9.991 -9.873 1.00 97.31 201 TRP A N 1
ATOM 1641 C CA . TRP A 1 201 ? 13.343 -10.074 -11.117 1.00 97.31 201 TRP A CA 1
ATOM 1642 C C . TRP A 1 201 ? 13.910 -11.144 -12.058 1.00 97.31 201 TRP A C 1
ATOM 1644 O O . TRP A 1 201 ? 15.057 -11.082 -12.511 1.00 97.31 201 TRP A O 1
ATOM 1654 N N . GLN A 1 202 ? 13.079 -12.122 -12.410 1.00 92.81 202 GLN A N 1
ATOM 1655 C CA . GLN A 1 202 ? 13.495 -13.274 -13.219 1.00 92.81 202 GLN A CA 1
ATOM 1656 C C . GLN A 1 202 ? 13.344 -13.064 -14.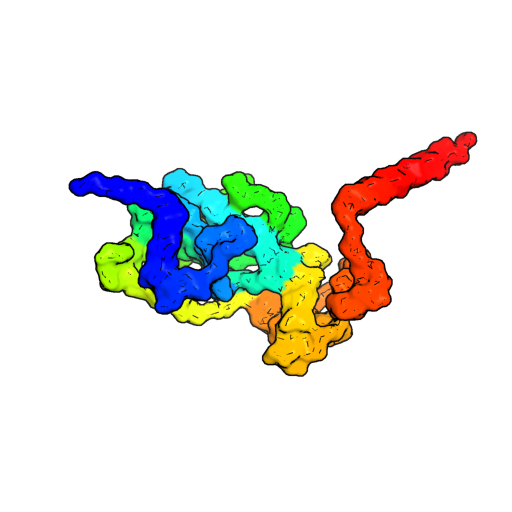739 1.00 92.81 202 GLN A C 1
ATOM 1658 O O . GLN A 1 202 ? 13.802 -13.904 -15.507 1.00 92.81 202 GLN A O 1
ATOM 1663 N N . GLY A 1 203 ? 12.768 -11.941 -15.186 1.00 91.12 203 GLY A N 1
ATOM 1664 C CA . GLY A 1 203 ? 12.522 -11.651 -16.608 1.00 91.12 203 GLY A CA 1
ATOM 1665 C C . GLY A 1 203 ? 13.767 -11.263 -17.414 1.00 91.12 203 GLY A C 1
ATOM 1666 O O . GLY A 1 203 ? 14.902 -11.483 -17.002 1.00 91.12 203 GLY A O 1
ATOM 1667 N N . ARG A 1 204 ? 13.598 -10.683 -18.595 1.00 88.62 204 ARG A N 1
ATOM 1668 C CA . ARG A 1 204 ? 14.690 -10.189 -19.453 1.00 88.62 204 ARG A CA 1
ATOM 1669 C C . ARG A 1 204 ? 14.406 -8.755 -19.862 1.00 88.62 204 ARG A C 1
ATOM 1671 O O . ARG A 1 204 ? 13.254 -8.368 -19.962 1.00 88.62 204 ARG A O 1
ATOM 1678 N N . GLU A 1 205 ? 15.435 -7.961 -20.158 1.00 85.06 205 GLU A N 1
ATOM 1679 C CA . GLU A 1 205 ? 15.246 -6.541 -20.530 1.00 85.06 205 GLU A CA 1
ATOM 1680 C C . GLU A 1 205 ? 14.262 -6.337 -21.696 1.00 85.06 205 GLU A C 1
ATOM 1682 O O . GLU A 1 205 ? 13.563 -5.327 -21.752 1.00 85.06 205 GLU A O 1
ATOM 1687 N N . ILE A 1 206 ? 14.163 -7.323 -22.595 1.00 85.75 206 ILE A N 1
ATOM 1688 C CA . ILE A 1 206 ? 13.205 -7.337 -23.708 1.00 85.75 206 ILE A CA 1
ATOM 1689 C C . ILE A 1 206 ? 11.737 -7.296 -23.252 1.00 85.75 206 ILE A C 1
ATOM 1691 O O . ILE A 1 206 ? 10.890 -6.831 -24.012 1.00 85.75 206 ILE A O 1
ATOM 1695 N N . ASP A 1 207 ? 11.437 -7.721 -22.024 1.00 85.38 207 ASP A N 1
ATOM 1696 C CA . ASP A 1 207 ? 10.095 -7.657 -21.439 1.00 85.38 207 ASP A CA 1
ATOM 1697 C C . ASP A 1 207 ? 9.650 -6.192 -21.271 1.00 85.38 207 ASP A C 1
ATOM 1699 O O . ASP A 1 207 ? 8.467 -5.888 -21.320 1.00 85.38 207 ASP A O 1
ATOM 1703 N N . PHE A 1 208 ? 10.598 -5.250 -21.181 1.00 89.50 208 PHE A N 1
ATOM 1704 C CA . PHE A 1 208 ? 10.323 -3.815 -21.070 1.00 89.50 208 PHE A CA 1
ATOM 1705 C C . PHE A 1 208 ? 10.567 -3.046 -22.369 1.00 89.50 208 PHE A C 1
ATOM 1707 O O . PHE A 1 208 ? 10.610 -1.817 -22.354 1.00 89.50 208 PHE A O 1
ATOM 1714 N N . LYS A 1 209 ? 10.717 -3.730 -23.513 1.00 83.06 209 LYS A N 1
ATOM 1715 C CA . LYS A 1 209 ? 11.106 -3.110 -24.796 1.00 83.06 209 LYS A CA 1
ATOM 1716 C C . LYS A 1 209 ? 10.242 -1.916 -25.217 1.00 83.06 209 LYS A C 1
ATOM 1718 O O . LYS A 1 209 ? 10.756 -1.007 -25.855 1.00 83.06 209 LYS A O 1
ATOM 1723 N N . TYR A 1 210 ? 8.961 -1.899 -24.844 1.00 79.25 210 TYR A N 1
ATOM 1724 C CA . TYR A 1 210 ? 8.029 -0.817 -25.180 1.00 79.25 210 TYR A CA 1
ATOM 1725 C C . TYR A 1 210 ? 8.140 0.410 -24.265 1.00 79.25 210 TYR A C 1
ATOM 1727 O O . TYR A 1 210 ? 7.655 1.478 -24.622 1.00 79.25 210 TYR A O 1
ATOM 1735 N N . ILE A 1 211 ? 8.780 0.267 -23.103 1.00 82.56 211 ILE A N 1
ATOM 1736 C CA . ILE A 1 211 ? 8.928 1.322 -22.092 1.00 82.56 211 ILE A CA 1
ATOM 1737 C C . ILE A 1 211 ? 10.398 1.602 -21.752 1.00 82.56 211 ILE A C 1
ATOM 1739 O O . ILE A 1 211 ? 10.684 2.373 -20.841 1.00 82.56 211 ILE A O 1
ATOM 1743 N N . MET A 1 212 ? 11.348 1.015 -22.489 1.00 83.25 212 MET A N 1
ATOM 1744 C CA . MET A 1 212 ? 12.783 1.113 -22.199 1.00 83.25 212 MET A CA 1
ATOM 1745 C C . MET A 1 212 ? 13.294 2.553 -22.135 1.00 83.25 212 MET A C 1
ATOM 1747 O O . MET A 1 212 ? 14.178 2.844 -21.323 1.00 83.25 212 MET A O 1
ATOM 1751 N N . ASP A 1 213 ? 12.746 3.451 -22.950 1.00 78.06 213 ASP A N 1
ATOM 1752 C CA . ASP A 1 213 ? 13.134 4.862 -22.948 1.00 78.06 213 ASP A CA 1
ATOM 1753 C C . ASP A 1 213 ? 12.665 5.588 -21.685 1.00 78.06 213 ASP A C 1
ATOM 1755 O O . ASP A 1 213 ? 13.393 6.424 -21.144 1.00 78.06 213 ASP A O 1
ATOM 1759 N N . MET A 1 214 ? 11.502 5.193 -21.154 1.00 80.44 214 MET A N 1
ATOM 1760 C CA . MET A 1 214 ? 10.964 5.688 -19.884 1.00 80.44 214 MET A CA 1
ATOM 1761 C C . MET A 1 214 ? 11.755 5.182 -18.673 1.00 80.44 214 MET A C 1
ATOM 1763 O O . MET A 1 214 ? 11.591 5.705 -17.577 1.00 80.44 214 MET A O 1
ATOM 1767 N N . LEU A 1 215 ? 12.615 4.176 -18.842 1.00 84.94 215 LEU A N 1
ATOM 1768 C CA . LEU A 1 215 ? 13.457 3.646 -17.766 1.00 84.94 215 LEU A CA 1
ATOM 1769 C C . LEU A 1 215 ? 14.842 4.299 -17.705 1.00 84.94 215 LEU A C 1
ATOM 1771 O O . LEU A 1 215 ? 15.634 3.939 -16.837 1.00 84.94 215 LEU A O 1
ATOM 1775 N N . ASN A 1 216 ? 15.169 5.233 -18.604 1.00 80.25 216 ASN A N 1
ATOM 1776 C CA . ASN A 1 216 ? 16.390 6.038 -18.479 1.00 80.25 216 ASN A CA 1
ATOM 1777 C C . ASN A 1 216 ? 16.308 6.961 -17.255 1.00 80.25 216 ASN A C 1
ATOM 1779 O O . ASN A 1 216 ? 15.210 7.280 -16.805 1.00 80.25 216 ASN A O 1
ATOM 1783 N N . ASP A 1 217 ? 17.443 7.420 -16.725 1.00 77.94 217 ASP A N 1
ATOM 1784 C CA . ASP A 1 217 ? 17.407 8.373 -15.614 1.00 77.94 217 ASP A CA 1
ATOM 1785 C C . ASP A 1 217 ? 16.718 9.691 -16.045 1.00 77.94 217 ASP A C 1
ATOM 1787 O O . ASP A 1 217 ? 16.856 10.106 -17.205 1.00 77.94 217 ASP A O 1
ATOM 1791 N N . PRO A 1 218 ? 15.987 10.379 -15.145 1.00 74.31 218 PRO A N 1
ATOM 1792 C CA . PRO A 1 218 ? 15.204 11.564 -15.509 1.00 74.31 218 PRO A CA 1
ATOM 1793 C C . PRO A 1 218 ? 16.018 12.700 -16.148 1.00 74.31 218 PRO A C 1
ATOM 1795 O O . PRO A 1 218 ? 15.483 13.480 -16.940 1.00 74.31 218 PRO A O 1
ATOM 1798 N N . MET A 1 219 ? 17.312 12.819 -15.827 1.00 68.81 219 MET A N 1
ATOM 1799 C CA . MET A 1 219 ? 18.180 13.841 -16.416 1.00 68.81 219 MET A CA 1
ATOM 1800 C C . MET A 1 219 ? 18.514 13.506 -17.874 1.00 68.81 219 MET A C 1
ATOM 1802 O O . MET A 1 219 ? 18.503 14.387 -18.735 1.00 68.81 219 MET A O 1
ATOM 1806 N N . THR A 1 220 ? 18.765 12.234 -18.173 1.00 63.38 220 THR A N 1
ATOM 1807 C CA . THR A 1 220 ? 19.004 11.750 -19.537 1.00 63.38 220 THR A CA 1
ATOM 1808 C C . THR A 1 220 ? 17.725 11.738 -20.373 1.00 63.38 220 THR A C 1
ATOM 1810 O O . THR A 1 220 ? 17.779 12.115 -21.541 1.00 63.38 220 THR A O 1
ATOM 1813 N N . GLN A 1 221 ? 16.558 11.431 -19.794 1.00 60.44 221 GLN A N 1
ATOM 1814 C CA . GLN A 1 221 ? 15.264 11.548 -20.490 1.00 60.44 221 GLN A CA 1
ATOM 1815 C C . GLN A 1 221 ? 15.029 12.962 -21.039 1.00 60.44 221 GLN A C 1
ATOM 1817 O O . GLN A 1 221 ? 14.668 13.128 -22.206 1.00 60.44 221 GLN A O 1
ATOM 1822 N N . LYS A 1 222 ? 15.315 13.991 -20.224 1.00 60.03 222 LYS A N 1
ATOM 1823 C CA . LYS A 1 222 ? 15.235 15.401 -20.644 1.00 60.03 222 LYS A CA 1
ATOM 1824 C C . LYS A 1 222 ? 16.177 15.721 -21.806 1.00 60.03 222 LYS A C 1
ATOM 1826 O O . LYS A 1 222 ? 15.811 16.500 -22.680 1.00 60.03 222 LYS A O 1
ATOM 1831 N N . LYS A 1 223 ? 17.370 15.119 -21.840 1.00 57.91 223 LYS A N 1
ATOM 1832 C CA . LYS A 1 223 ? 18.345 15.303 -22.931 1.00 57.91 223 LYS A CA 1
ATOM 1833 C C . LYS A 1 223 ? 17.950 14.575 -24.220 1.00 57.91 223 LYS A C 1
ATOM 1835 O O . LYS A 1 223 ? 18.296 15.049 -25.295 1.00 57.91 223 LYS A O 1
ATOM 1840 N N . LEU A 1 224 ? 17.225 13.460 -24.121 1.00 55.47 224 LEU A N 1
ATOM 1841 C CA . LEU A 1 224 ? 16.767 12.654 -25.261 1.00 55.47 224 LEU A CA 1
ATOM 1842 C C . LEU A 1 224 ? 15.473 13.177 -25.912 1.00 55.47 224 LEU A C 1
ATOM 1844 O O . LEU A 1 224 ? 15.004 12.595 -26.884 1.00 55.47 224 LEU A O 1
ATOM 1848 N N . GLY A 1 225 ? 14.885 14.264 -25.399 1.00 51.97 225 GLY A N 1
ATOM 1849 C CA . GLY A 1 225 ? 13.651 14.837 -25.949 1.00 51.97 225 GLY A CA 1
ATOM 1850 C C . GLY A 1 225 ? 12.387 14.020 -25.652 1.00 51.97 225 GLY A C 1
ATOM 1851 O O . GLY A 1 225 ? 11.350 14.259 -26.268 1.00 51.97 225 GLY A O 1
ATOM 1852 N N . ALA A 1 226 ? 12.445 13.080 -24.703 1.00 54.34 226 ALA A N 1
ATOM 1853 C CA . ALA A 1 226 ? 11.288 12.326 -24.227 1.00 54.34 226 ALA A CA 1
ATOM 1854 C C . ALA A 1 226 ? 10.424 13.214 -23.311 1.00 54.34 226 ALA A C 1
ATOM 1856 O O . ALA A 1 226 ? 10.464 13.116 -22.085 1.00 54.34 226 ALA A O 1
ATOM 1857 N N . PHE A 1 227 ? 9.677 14.144 -23.907 1.00 55.62 227 PHE A N 1
ATOM 1858 C CA . PHE A 1 227 ? 8.707 14.965 -23.186 1.00 55.62 227 PHE A CA 1
ATOM 1859 C C . PHE A 1 227 ? 7.414 14.185 -22.926 1.00 55.62 227 PHE A C 1
ATOM 1861 O O . PHE A 1 227 ? 6.989 13.351 -23.728 1.00 55.62 227 PHE A O 1
ATOM 1868 N N . TYR A 1 228 ? 6.748 14.507 -21.815 1.00 50.03 228 TYR A N 1
ATOM 1869 C CA . TYR A 1 228 ? 5.377 14.074 -21.563 1.00 50.03 228 TYR A CA 1
ATOM 1870 C C . TYR A 1 228 ? 4.482 14.489 -22.739 1.00 50.03 228 TYR A C 1
ATOM 1872 O O . TYR A 1 228 ? 4.341 15.677 -23.028 1.00 50.03 228 TYR A O 1
ATOM 1880 N N . THR A 1 229 ? 3.868 13.513 -23.410 1.00 58.44 229 THR A N 1
ATOM 1881 C CA . THR A 1 229 ? 2.826 13.766 -24.411 1.00 58.44 229 THR A CA 1
ATOM 1882 C C . THR A 1 229 ? 1.476 13.732 -23.696 1.00 58.44 229 THR A C 1
ATOM 1884 O O . THR A 1 229 ? 1.088 12.663 -23.218 1.00 58.44 229 THR A O 1
ATOM 1887 N N . PRO A 1 230 ? 0.738 14.854 -23.591 1.00 67.88 230 PRO A N 1
ATOM 1888 C CA . PRO A 1 230 ? -0.534 14.861 -22.879 1.00 67.88 230 PRO A CA 1
ATOM 1889 C C . PRO A 1 230 ? -1.520 13.850 -23.465 1.00 67.88 230 PRO A C 1
ATOM 1891 O O . PRO A 1 230 ? -1.567 13.648 -24.680 1.00 67.88 230 PRO A O 1
ATOM 1894 N N . ALA A 1 231 ? -2.345 13.243 -22.607 1.00 64.44 231 ALA A N 1
ATOM 1895 C CA . ALA A 1 231 ? -3.233 12.138 -22.982 1.00 64.44 231 ALA A CA 1
ATOM 1896 C C . ALA A 1 231 ? -4.133 12.448 -24.197 1.00 64.44 231 ALA A C 1
ATOM 1898 O O . ALA A 1 231 ? -4.387 11.571 -25.021 1.00 64.44 231 ALA A O 1
ATOM 1899 N N . LEU A 1 232 ? -4.571 13.704 -24.349 1.00 66.00 232 LEU A N 1
ATOM 1900 C CA . LEU A 1 232 ? -5.332 14.171 -25.515 1.00 66.00 232 LEU A CA 1
ATOM 1901 C C . LEU A 1 232 ? -4.551 14.012 -26.829 1.00 66.00 232 LEU A C 1
ATOM 1903 O O . LEU A 1 232 ? -5.108 13.529 -27.814 1.00 66.00 232 LEU A O 1
ATOM 1907 N N . TYR A 1 233 ? -3.261 14.353 -26.835 1.00 69.94 233 TYR A N 1
ATOM 1908 C CA . TYR A 1 233 ? -2.391 14.213 -28.004 1.00 69.94 233 TYR A CA 1
ATOM 1909 C C . TYR A 1 233 ? -2.067 12.750 -28.296 1.00 69.94 233 TYR A C 1
ATOM 1911 O O . TYR A 1 233 ? -2.121 12.344 -29.453 1.00 69.94 233 TYR A O 1
ATOM 1919 N N . ALA A 1 234 ? -1.819 11.936 -27.267 1.00 79.75 234 ALA A N 1
ATOM 1920 C CA . ALA A 1 234 ? -1.604 10.499 -27.442 1.00 79.75 234 ALA A CA 1
ATOM 1921 C C . ALA A 1 234 ? -2.847 9.808 -28.034 1.00 79.75 234 ALA A C 1
ATOM 1923 O O . ALA A 1 234 ? -2.743 9.027 -28.981 1.00 79.75 234 ALA A O 1
ATOM 1924 N N . LYS A 1 235 ? -4.045 10.151 -27.539 1.00 78.00 235 LYS A N 1
ATOM 1925 C CA . LYS A 1 235 ? -5.323 9.621 -28.040 1.00 78.00 235 LYS A CA 1
ATOM 1926 C C . LYS A 1 235 ? -5.609 10.071 -29.473 1.00 78.00 235 LYS A C 1
ATOM 1928 O O . LYS A 1 235 ? -6.065 9.269 -30.288 1.00 78.00 235 LYS A O 1
ATOM 1933 N N . LEU A 1 236 ? -5.321 11.333 -29.797 1.00 82.94 236 LEU A N 1
ATOM 1934 C CA . LEU A 1 236 ? -5.430 11.843 -31.161 1.00 82.94 236 LEU A CA 1
ATOM 1935 C C . LEU A 1 236 ? -4.440 11.139 -32.098 1.00 82.94 236 LEU A C 1
ATOM 1937 O O . LEU A 1 236 ? -4.846 10.688 -33.165 1.00 82.94 236 LEU A O 1
ATOM 1941 N N . GLY A 1 237 ? -3.184 10.974 -31.678 1.00 85.44 237 GLY A N 1
ATOM 1942 C CA . GLY A 1 237 ? -2.157 10.243 -32.420 1.00 85.44 237 GLY A CA 1
ATOM 1943 C C . GLY A 1 237 ? -2.574 8.802 -32.711 1.00 85.44 237 GLY A C 1
ATOM 1944 O O . GLY A 1 237 ? -2.558 8.383 -33.866 1.00 85.44 237 GLY A O 1
ATOM 1945 N N . LEU A 1 238 ? -3.063 8.077 -31.700 1.00 86.94 238 LEU A N 1
ATOM 1946 C CA . LEU A 1 238 ? -3.590 6.720 -31.866 1.00 86.94 238 LEU A CA 1
ATOM 1947 C C . LEU A 1 238 ? -4.742 6.670 -32.882 1.00 86.94 238 LEU A C 1
ATOM 1949 O O . LEU A 1 238 ? -4.768 5.796 -33.746 1.00 86.94 238 LEU A O 1
ATOM 1953 N N . ASN A 1 239 ? -5.681 7.617 -32.810 1.00 88.00 239 ASN A N 1
ATOM 1954 C CA . ASN A 1 239 ? -6.793 7.697 -33.759 1.00 88.00 239 ASN A CA 1
ATOM 1955 C C . ASN A 1 239 ? -6.323 7.994 -35.190 1.00 88.00 239 ASN A C 1
ATOM 1957 O O . ASN A 1 239 ? -6.866 7.436 -36.141 1.00 88.00 239 ASN A O 1
ATOM 1961 N N . LEU A 1 240 ? -5.321 8.858 -35.358 1.00 87.44 240 LEU A N 1
ATOM 1962 C CA . LEU A 1 240 ? -4.751 9.172 -36.669 1.00 87.44 240 LEU A CA 1
ATOM 1963 C C . LEU A 1 240 ? -4.020 7.967 -37.270 1.00 87.44 240 LEU A C 1
ATOM 1965 O O . LEU A 1 240 ? -4.193 7.696 -38.458 1.00 87.44 240 LEU A O 1
ATOM 1969 N N . VAL A 1 241 ? -3.280 7.212 -36.454 1.00 87.69 241 VAL A N 1
ATOM 1970 C CA . VAL A 1 241 ? -2.626 5.963 -36.872 1.00 87.69 241 VAL A CA 1
ATOM 1971 C C . VAL A 1 241 ? -3.666 4.920 -37.282 1.00 87.69 241 VAL A C 1
ATOM 1973 O O . VAL A 1 241 ? -3.558 4.370 -38.374 1.00 87.69 241 VAL A O 1
ATOM 1976 N N . LYS A 1 242 ? -4.726 4.710 -36.486 1.00 87.62 242 LYS A N 1
ATOM 1977 C CA . LYS A 1 242 ? -5.833 3.802 -36.845 1.00 87.62 242 LYS A CA 1
ATOM 1978 C C . LYS A 1 242 ? -6.457 4.161 -38.198 1.00 87.62 242 LYS A C 1
ATOM 1980 O O . LYS A 1 242 ? -6.528 3.312 -39.078 1.00 87.62 242 LYS A O 1
ATOM 1985 N N . LYS A 1 243 ? -6.790 5.439 -38.413 1.00 87.00 243 LYS A N 1
ATOM 1986 C CA . LYS A 1 243 ? -7.325 5.932 -39.697 1.00 87.00 243 LYS A CA 1
ATOM 1987 C C . LYS A 1 243 ? -6.345 5.791 -40.864 1.00 87.00 243 LYS A C 1
ATOM 1989 O O . LYS A 1 243 ? -6.763 5.721 -42.017 1.00 87.00 243 LYS A O 1
ATOM 1994 N N . ALA A 1 244 ? -5.039 5.866 -40.616 1.00 85.19 244 ALA A N 1
ATOM 1995 C CA . ALA A 1 244 ? -4.028 5.662 -41.652 1.00 85.19 244 ALA A CA 1
ATOM 1996 C C . ALA A 1 244 ? -3.938 4.182 -42.053 1.00 85.19 244 ALA A C 1
ATOM 1998 O O . ALA A 1 244 ? -3.912 3.884 -43.243 1.00 85.19 244 ALA A O 1
ATOM 1999 N N . VAL A 1 245 ? -3.976 3.273 -41.075 1.00 85.25 245 VAL A N 1
ATOM 2000 C CA . VAL A 1 245 ? -4.010 1.820 -41.300 1.00 85.25 245 VAL A CA 1
ATOM 2001 C C . VAL A 1 245 ? -5.278 1.407 -42.053 1.00 85.25 245 VAL A C 1
ATOM 2003 O O . VAL A 1 245 ? -5.183 0.705 -43.054 1.00 85.25 245 VAL A O 1
ATOM 2006 N N . GLU A 1 246 ? -6.448 1.912 -41.652 1.00 87.19 246 GLU A N 1
ATOM 2007 C CA . GLU A 1 246 ? -7.721 1.661 -42.349 1.00 87.19 246 GLU A CA 1
ATOM 2008 C C . GLU A 1 246 ? -7.681 2.116 -43.814 1.00 87.19 246 GLU A C 1
ATOM 2010 O O . GLU A 1 246 ? -8.100 1.380 -44.704 1.00 87.19 246 GLU A O 1
ATOM 2015 N N . ARG A 1 247 ? -7.125 3.305 -44.090 1.00 83.25 247 ARG A N 1
ATOM 2016 C CA . ARG A 1 247 ? -6.956 3.806 -45.464 1.00 83.25 247 ARG A CA 1
ATOM 2017 C C . ARG A 1 247 ? -5.989 2.956 -46.286 1.00 83.25 247 ARG A C 1
ATOM 2019 O O . ARG A 1 247 ? -6.255 2.716 -47.457 1.00 83.25 247 ARG A O 1
ATOM 2026 N N . ALA A 1 248 ? -4.895 2.490 -45.685 1.00 79.56 248 ALA A N 1
ATOM 2027 C CA . ALA A 1 248 ? -3.935 1.615 -46.355 1.00 79.56 248 ALA A CA 1
ATOM 2028 C C . ALA A 1 248 ? -4.528 0.229 -46.665 1.00 79.56 248 ALA A C 1
ATOM 2030 O O . ALA A 1 248 ? -4.231 -0.343 -47.707 1.00 79.56 248 ALA A O 1
ATOM 2031 N N . MET A 1 249 ? -5.399 -0.288 -45.795 1.00 76.38 249 MET A N 1
ATOM 2032 C CA . MET A 1 249 ? -6.092 -1.565 -45.996 1.00 76.38 249 MET A CA 1
ATOM 2033 C C . MET A 1 249 ? -7.279 -1.468 -46.965 1.00 76.38 249 MET A C 1
ATOM 2035 O O . MET A 1 249 ? -7.572 -2.434 -47.661 1.00 76.38 249 MET A O 1
ATOM 2039 N N . GLY A 1 250 ? -7.958 -0.319 -47.032 1.00 62.56 250 GLY A N 1
ATOM 2040 C CA . GLY A 1 250 ? -9.073 -0.079 -47.956 1.00 62.56 250 GLY A CA 1
ATOM 2041 C C . GLY A 1 250 ? -8.661 0.335 -49.374 1.00 62.56 250 GLY A C 1
ATOM 2042 O O . GLY A 1 250 ? -9.502 0.334 -50.264 1.00 62.56 250 GLY A O 1
ATOM 2043 N N . GLY A 1 251 ? -7.392 0.691 -49.598 1.00 52.91 251 GLY A N 1
ATOM 2044 C CA . GLY A 1 251 ? -6.857 1.113 -50.901 1.00 52.91 251 GLY A CA 1
ATOM 2045 C C . GLY A 1 251 ? -6.271 -0.011 -51.766 1.00 52.91 251 GLY A C 1
ATOM 2046 O O . GLY A 1 251 ? -5.597 0.284 -52.747 1.00 52.91 251 GLY A O 1
ATOM 2047 N N . GLY A 1 252 ? -6.469 -1.277 -51.382 1.00 51.00 252 GLY A N 1
ATOM 2048 C CA . GLY A 1 252 ? -5.976 -2.464 -52.094 1.00 51.00 252 GLY A CA 1
ATOM 2049 C C . GLY A 1 252 ? -7.011 -3.153 -52.994 1.00 51.00 252 GLY A C 1
ATOM 2050 O O . GLY A 1 252 ? -6.931 -4.370 -53.150 1.00 51.00 252 GLY A O 1
ATOM 2051 N N . GLY A 1 253 ? -7.989 -2.412 -53.525 1.00 40.41 253 GLY A N 1
ATOM 2052 C CA . GLY A 1 253 ? -8.996 -2.894 -54.480 1.00 40.41 253 GLY A CA 1
ATOM 2053 C C . GLY A 1 253 ? -8.944 -2.123 -55.786 1.00 40.41 253 GLY A C 1
ATOM 2054 O O . GLY A 1 253 ? -8.796 -0.883 -55.709 1.00 40.41 253 GLY A O 1
#

Sequence (253 aa):
MPTIQTDEVSFQVNFYTQIFPNGLYDVNISKNTDGYTNNIIFEHKQNVTSYGKAKALSQALIYLARFNRDGVPIPAKICLVSQDENRCFIYDAIDYIEIINDIENYANLKASDGIADFKANEPSEIIEFDLSYEKGKKAIKEFVREQRHNVKININEHNVYGWANFYYENALNFKQKPEKKAFFAELKEPKGTLKKYINAWQGREIDFKYIMDMLNDPMTQKKLGAFYTPALYAKLGLNLVKKAVERAMGGGG